Protein AF-A0A383BHY3-F1 (afdb_monomer_lite)

Radius of gyration: 18.63 Å; chains: 1; bounding box: 54×30×51 Å

Sequence (246 aa):
MSIESIRKNLIDSQVYLERKGSVICAASGIEMACWDIMGKVLSVPVYQLLGGLYRDRLETYVSDVYWEKDPRAMAKNLERILKKGFKTIKAHLGCESPEADEKRIDALRCTAGNETNLMIDLNGGYTPQEAMVASRLWDKFNLFWLEEPLNPNQVDALADFRSRSKLTIAAGENEFRLHGFKQLFDHRAIDVAMPDIGRVGGIQEARNICALAESYGIPVSPHNFSSGILLAATIHLMAATPNTWL

Foldseek 3Di:
DDLVVLCCVQAVPDPDDDNFPDSLLVLLVVSLVVLVVVCVVVVHASLVVLPHFPDPDAQDEAEFQEDDQDLQVSLVSLLVVVVVVGQEYEHEDLQDALVSVLSNLVSNLVSNDPRGQYEYENVQNDDLVRLLVNLVSCVVSPHNAYENPHDLVPLLSLLVSVVPGPGAYEYACRAAFLVRLVSNLVSVSGQEYAHQSSTHRHLVRVLVNQVVCVVSVRAYEHDDDDDVSSVSSSCSSQRNHPRYHD

Organism: NCBI:txid408172

Secondary structure (DSSP, 8-state):
--HHHHHHHHTS-SSS--SSSHHHHHHHHHHHHHHHHHHHHHTS-HHHHTTS-S-S-----EEEE---SSHHHHHHHHHHHHTTT--EEEEE--SS-HHHHHHHHHHHHHHH-SSSEEEEE-TT-B-HHHHHHHHHHHGGG--S-EE--B-TT-HHHHHHHHHH--S-EEE-TT--HHHHHHHHHHTT--SEE---HHHHTHHHHHHHHHHHHHHTT--B-----S-HHHHHHHHHHHHH-TTB--

InterPro domains:
  IPR013341 Mandelate racemase, N-terminal domain [PF02746] (19-51)
  IPR013342 Mandelate racemase, C-terminal domain [PF13378] (74-244)
  IPR013342 Mandelate racemase, C-terminal domain [SM00922] (71-168)
  IPR029017 Enolase-like, N-terminal [G3DSA:3.30.390.10] (1-48)
  IPR029017 Enolase-like, N-terminal [SSF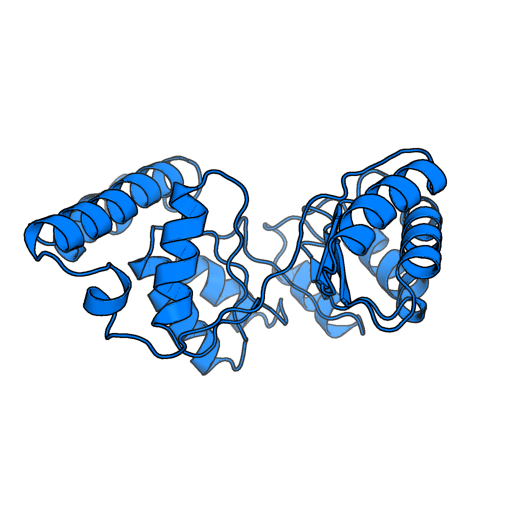54826] (2-56)
  IPR036849 Enolase-like, C-terminal domain superfamily [G3DSA:3.20.20.120] (49-246)
  IPR036849 Enolase-like, C-terminal domain superfamily [SSF51604] (39-245)
  IPR046945 L-rhamnonate dehydratase-l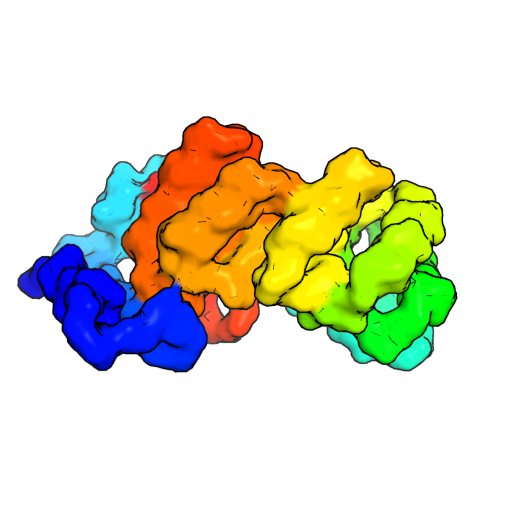ike [PTHR13794] (8-243)

Structure (mmCIF, N/CA/C/O backbone):
data_AF-A0A383BHY3-F1
#
_entry.id   AF-A0A383BHY3-F1
#
loop_
_atom_site.group_PDB
_atom_site.id
_atom_site.type_symbol
_atom_site.label_atom_id
_atom_site.label_alt_id
_atom_site.label_comp_id
_atom_site.label_asym_id
_atom_site.label_entity_id
_atom_site.label_seq_id
_atom_site.pdbx_PDB_ins_code
_atom_site.Cartn_x
_atom_site.Cartn_y
_atom_site.Cartn_z
_atom_site.occupancy
_atom_site.B_iso_or_equiv
_atom_site.auth_seq_id
_atom_site.auth_comp_id
_atom_site.auth_asym_id
_atom_site.auth_atom_id
_atom_site.pdbx_PDB_model_num
ATOM 1 N N . MET A 1 1 ? -21.036 7.785 22.447 1.00 69.25 1 MET A N 1
ATOM 2 C CA . MET A 1 1 ? -20.899 7.852 20.973 1.00 69.25 1 MET A CA 1
ATOM 3 C C . MET A 1 1 ? -20.521 6.458 20.482 1.00 69.25 1 MET A C 1
ATOM 5 O O . MET A 1 1 ? -19.639 5.872 21.088 1.00 69.25 1 MET A O 1
ATOM 9 N N . SER A 1 2 ? -21.201 5.890 19.481 1.00 89.75 2 SER A N 1
ATOM 10 C CA . SER A 1 2 ? -20.885 4.553 18.941 1.00 89.75 2 SER A CA 1
ATOM 11 C C . SER A 1 2 ? -20.241 4.703 17.563 1.00 89.75 2 SER A C 1
ATOM 13 O O . SER A 1 2 ? -20.891 5.212 16.651 1.00 89.75 2 SER A O 1
ATOM 15 N N . ILE A 1 3 ? -18.982 4.274 17.423 1.00 91.94 3 ILE A N 1
ATOM 16 C CA . ILE A 1 3 ? -18.235 4.347 16.155 1.00 91.94 3 ILE A CA 1
ATOM 17 C C . ILE A 1 3 ? -18.930 3.499 15.085 1.00 91.94 3 ILE A C 1
ATOM 19 O O . ILE A 1 3 ? -19.180 3.992 13.991 1.00 91.94 3 ILE A O 1
ATOM 23 N N . GLU A 1 4 ? -19.370 2.286 15.428 1.00 91.12 4 GLU A N 1
ATOM 24 C CA . GLU A 1 4 ? -20.137 1.422 14.517 1.00 91.12 4 GLU A CA 1
ATOM 25 C C . GLU A 1 4 ? -21.444 2.059 14.038 1.00 91.12 4 GLU A C 1
ATOM 27 O O . GLU A 1 4 ? -21.807 1.939 12.872 1.00 91.12 4 GLU A O 1
ATOM 32 N N . SER A 1 5 ? -22.145 2.800 14.901 1.00 91.19 5 SER A N 1
ATOM 33 C CA . SER A 1 5 ? -23.365 3.504 14.479 1.00 91.19 5 SER A CA 1
ATOM 34 C C . SER A 1 5 ? -23.063 4.631 13.487 1.00 91.19 5 SER A C 1
ATOM 36 O O . SER A 1 5 ? -23.822 4.844 12.543 1.00 91.19 5 SER A O 1
ATOM 38 N N . ILE A 1 6 ? -21.947 5.344 13.673 1.00 90.00 6 ILE A N 1
ATOM 39 C CA . ILE A 1 6 ? -21.492 6.391 12.747 1.00 90.00 6 ILE A CA 1
ATOM 40 C C . ILE A 1 6 ? -21.077 5.767 11.412 1.00 90.00 6 ILE A C 1
ATOM 42 O O . ILE A 1 6 ? -21.538 6.221 10.365 1.00 90.00 6 ILE A O 1
ATOM 46 N N . ARG A 1 7 ? -20.284 4.689 11.446 1.00 91.44 7 ARG A N 1
ATOM 47 C CA . ARG A 1 7 ? -19.890 3.913 10.261 1.00 91.44 7 ARG A CA 1
ATOM 48 C C . ARG A 1 7 ? -21.114 3.423 9.492 1.00 91.44 7 ARG A C 1
ATOM 50 O O . ARG A 1 7 ? -21.223 3.678 8.296 1.00 91.44 7 ARG A O 1
ATOM 57 N N . LYS A 1 8 ? -22.103 2.854 10.185 1.00 89.31 8 LYS A N 1
ATOM 58 C CA . LYS A 1 8 ? -23.360 2.420 9.567 1.00 89.31 8 LYS A CA 1
ATOM 59 C C . LYS A 1 8 ? -24.061 3.543 8.799 1.00 89.31 8 LYS A C 1
ATOM 61 O O . LYS A 1 8 ? -24.579 3.304 7.715 1.00 89.31 8 LYS A O 1
ATOM 66 N N . ASN A 1 9 ? -24.077 4.758 9.340 1.00 88.69 9 ASN A N 1
ATOM 67 C CA . ASN A 1 9 ? -24.772 5.883 8.714 1.00 88.69 9 ASN A CA 1
ATOM 68 C C . ASN A 1 9 ? -23.978 6.514 7.563 1.00 88.69 9 ASN A C 1
ATOM 70 O O . ASN A 1 9 ? -24.572 6.876 6.551 1.00 88.69 9 ASN A O 1
ATOM 74 N N . LEU A 1 10 ? -22.658 6.651 7.715 1.00 87.50 10 LEU A N 1
ATOM 75 C CA . LEU A 1 10 ? -21.805 7.351 6.748 1.00 87.50 10 LEU A CA 1
ATOM 76 C C . LEU A 1 10 ? -21.289 6.450 5.626 1.00 87.50 10 LEU A C 1
ATOM 78 O O . LEU A 1 10 ? -21.005 6.935 4.536 1.00 87.50 10 LEU A O 1
ATOM 82 N N . ILE A 1 11 ? -21.130 5.159 5.906 1.00 87.12 11 ILE A N 1
ATOM 83 C CA . ILE A 1 11 ? -20.364 4.242 5.066 1.00 87.12 11 ILE A CA 1
ATOM 84 C C . ILE A 1 11 ? -21.221 3.056 4.612 1.00 87.12 11 ILE A C 1
ATOM 86 O O . ILE A 1 11 ? -21.224 2.727 3.424 1.00 87.12 11 ILE A O 1
ATOM 90 N N . ASP A 1 12 ? -21.968 2.426 5.526 1.00 84.69 12 ASP A N 1
ATOM 91 C CA . ASP A 1 12 ? -22.669 1.160 5.240 1.00 84.69 12 ASP A CA 1
ATOM 92 C C . ASP A 1 12 ? -24.169 1.320 4.948 1.00 84.69 12 ASP A C 1
ATOM 94 O O . ASP A 1 12 ? -24.858 0.337 4.669 1.00 84.69 12 ASP A O 1
ATOM 98 N N . SER A 1 13 ? -24.696 2.547 4.951 1.00 82.81 13 SER A N 1
ATOM 99 C CA . SER A 1 13 ? -26.100 2.788 4.608 1.00 82.81 13 SER A CA 1
ATOM 100 C C . SER A 1 13 ? -26.372 2.332 3.172 1.00 82.81 13 SER A C 1
ATOM 102 O O . SER A 1 13 ? -25.547 2.511 2.277 1.00 82.81 13 SER A O 1
ATOM 104 N N . GLN A 1 14 ? -27.499 1.652 2.955 1.00 75.38 14 GLN A N 1
ATOM 105 C CA . GLN A 1 14 ? -27.775 0.920 1.712 1.00 75.38 14 GLN A CA 1
ATOM 106 C C . GLN A 1 14 ? -28.317 1.794 0.575 1.00 75.38 14 GLN A C 1
ATOM 108 O O . GLN A 1 14 ? -28.279 1.377 -0.579 1.00 75.38 14 GLN A O 1
ATOM 113 N N . VAL A 1 15 ? -28.801 2.996 0.883 1.00 75.88 15 VAL A N 1
ATOM 114 C CA . VAL A 1 15 ? -29.599 3.813 -0.037 1.00 75.88 15 VAL A CA 1
ATOM 115 C C . VAL A 1 15 ? -28.859 5.118 -0.363 1.00 75.88 15 VAL A C 1
ATOM 117 O O . VAL A 1 15 ? -28.481 5.848 0.547 1.00 75.88 15 VAL A O 1
ATOM 120 N N . TYR A 1 16 ? -28.673 5.399 -1.660 1.00 66.44 16 TYR A N 1
ATOM 121 C CA . TYR A 1 16 ? -28.101 6.643 -2.218 1.00 66.44 16 TYR A CA 1
ATOM 122 C C . TYR A 1 16 ? -26.699 7.056 -1.713 1.00 66.44 16 TYR A C 1
ATOM 124 O O . TYR A 1 16 ? -26.446 8.244 -1.527 1.00 66.44 16 TYR A O 1
ATOM 132 N N . LEU A 1 17 ? -25.767 6.112 -1.520 1.00 76.44 17 LEU A N 1
ATOM 133 C CA . LEU A 1 17 ? -24.383 6.425 -1.121 1.00 76.44 17 LEU A CA 1
ATOM 134 C C . LEU A 1 17 ? -23.330 5.865 -2.078 1.00 76.44 17 LEU A C 1
ATOM 136 O O . LEU A 1 17 ? -23.425 4.730 -2.550 1.00 76.44 17 LEU A O 1
ATOM 140 N N . GLU A 1 18 ? -22.293 6.669 -2.307 1.00 83.62 18 GLU A N 1
ATOM 141 C CA . GLU A 1 18 ? -21.090 6.289 -3.045 1.00 83.62 18 GLU A CA 1
ATOM 142 C C . GLU A 1 18 ? -20.259 5.278 -2.241 1.00 83.62 18 GLU A C 1
ATOM 144 O O . GLU A 1 18 ? -20.071 5.425 -1.035 1.00 83.62 18 GLU A O 1
ATOM 149 N N . ARG A 1 19 ? -19.760 4.229 -2.907 1.00 86.88 19 ARG A N 1
ATOM 150 C CA . ARG A 1 19 ? -19.032 3.110 -2.268 1.00 86.88 19 ARG A CA 1
ATOM 151 C C . ARG A 1 19 ? -17.517 3.163 -2.429 1.00 86.88 19 ARG A C 1
ATOM 153 O O . ARG A 1 19 ? -16.821 2.346 -1.833 1.00 86.88 19 ARG A O 1
ATOM 160 N N . LYS A 1 20 ? -17.025 4.092 -3.242 1.00 92.12 20 LYS A N 1
ATOM 161 C CA . LYS A 1 20 ? -15.609 4.329 -3.533 1.00 92.12 20 LYS A CA 1
ATOM 162 C C . LYS A 1 20 ? -15.389 5.837 -3.687 1.00 92.12 20 LYS A C 1
ATOM 164 O O . LYS A 1 20 ? -16.354 6.593 -3.768 1.00 92.12 20 LYS A O 1
ATOM 169 N N . GLY A 1 21 ? -14.135 6.264 -3.770 1.00 93.19 21 GLY A N 1
ATOM 170 C CA . GLY A 1 21 ? -13.790 7.648 -4.089 1.00 93.19 21 GLY A CA 1
ATOM 171 C C . GLY A 1 21 ? -13.977 8.624 -2.927 1.00 93.19 21 GLY A C 1
ATOM 172 O O . GLY A 1 21 ? -13.938 8.249 -1.753 1.00 93.19 21 GLY A O 1
ATOM 173 N N . SER A 1 22 ? -14.145 9.901 -3.268 1.00 94.44 22 SER A N 1
ATOM 174 C CA . SER A 1 22 ? -14.017 11.033 -2.342 1.00 94.44 22 SER A CA 1
ATOM 175 C C . SER A 1 22 ? -14.955 10.974 -1.135 1.00 94.44 22 SER A C 1
ATOM 177 O O . SER A 1 22 ? -14.554 11.377 -0.044 1.00 94.44 22 SER A O 1
ATOM 179 N N . VAL A 1 23 ? -16.174 10.446 -1.292 1.00 93.19 23 VAL A N 1
ATOM 180 C CA . VAL A 1 23 ? -17.123 10.294 -0.175 1.00 93.19 23 VAL A CA 1
ATOM 181 C C . VAL A 1 23 ? -16.594 9.321 0.878 1.00 93.19 23 VAL A C 1
ATOM 183 O O . VAL A 1 23 ? -16.663 9.618 2.071 1.00 93.19 23 VAL A O 1
ATOM 186 N N . ILE A 1 24 ? -15.995 8.198 0.466 1.00 95.06 24 ILE A N 1
ATOM 187 C CA . ILE A 1 24 ? -15.398 7.250 1.416 1.00 95.06 24 ILE A CA 1
ATOM 188 C C . ILE A 1 24 ? -14.128 7.834 2.042 1.00 95.06 24 ILE A C 1
ATOM 190 O O . ILE A 1 24 ? -13.912 7.642 3.239 1.00 95.06 24 ILE A O 1
ATOM 194 N N . CYS A 1 25 ? -13.333 8.615 1.304 1.00 95.62 25 CYS A N 1
ATOM 195 C CA . CYS A 1 25 ? -12.200 9.337 1.894 1.00 95.62 25 CYS A CA 1
ATOM 196 C C . CYS A 1 25 ? -12.662 10.314 2.992 1.00 95.62 25 CYS A C 1
ATOM 198 O O . CYS A 1 25 ? -12.110 10.337 4.093 1.00 95.62 25 CYS A O 1
ATOM 200 N N . ALA A 1 26 ? -13.731 11.078 2.740 1.00 95.06 26 ALA A N 1
ATOM 201 C CA . ALA A 1 26 ? -14.304 11.985 3.735 1.00 95.06 26 ALA A CA 1
ATOM 202 C C . ALA A 1 26 ? -14.827 11.224 4.967 1.00 95.06 26 ALA A C 1
ATOM 204 O O . ALA A 1 26 ? -14.535 11.600 6.105 1.00 95.06 26 ALA A O 1
ATOM 205 N N . ALA A 1 27 ? -15.541 10.115 4.751 1.00 94.94 27 ALA A N 1
ATOM 206 C CA . ALA A 1 27 ? -16.026 9.267 5.836 1.00 94.94 27 ALA A CA 1
ATOM 207 C C . ALA A 1 27 ? -14.879 8.633 6.645 1.00 94.94 27 ALA A C 1
ATOM 209 O O . ALA A 1 27 ? -14.982 8.532 7.867 1.00 94.94 27 ALA A O 1
ATOM 210 N N . SER A 1 28 ? -13.770 8.275 5.990 1.00 95.88 28 SER A N 1
ATOM 211 C CA . SER A 1 28 ? -12.557 7.763 6.641 1.00 95.88 28 SER A CA 1
ATOM 212 C C . SER A 1 28 ? -11.961 8.784 7.606 1.00 95.88 28 SER A C 1
ATOM 214 O O . SER A 1 28 ? -11.636 8.444 8.741 1.00 95.88 28 SER A O 1
ATOM 216 N N . GLY A 1 29 ? -11.878 10.052 7.190 1.00 96.31 29 GLY A N 1
ATOM 217 C CA . GLY A 1 29 ? -11.424 11.145 8.052 1.00 96.31 29 GLY A CA 1
ATOM 218 C C . GLY A 1 29 ? -12.299 11.328 9.294 1.00 96.31 29 GLY A C 1
ATOM 219 O O . GLY A 1 29 ? -11.781 11.476 10.401 1.00 96.31 29 GLY A O 1
ATOM 220 N N . ILE A 1 30 ? -13.625 11.264 9.127 1.00 96.62 30 ILE A N 1
ATOM 221 C CA . ILE A 1 30 ? -14.575 11.364 10.245 1.00 96.62 30 ILE A CA 1
ATOM 222 C C . ILE A 1 30 ? -14.415 10.176 11.200 1.00 96.62 30 ILE A C 1
ATOM 224 O O . ILE A 1 30 ? -14.376 10.363 12.414 1.00 96.62 30 ILE A O 1
ATOM 228 N N . GLU A 1 31 ? -14.292 8.961 10.668 1.00 96.62 31 GLU A N 1
ATOM 229 C CA . GLU A 1 31 ? -14.147 7.750 11.473 1.00 96.62 31 GLU A CA 1
ATOM 230 C C . GLU A 1 31 ? -12.851 7.761 12.295 1.00 96.62 31 GLU A C 1
ATOM 232 O O . GLU A 1 31 ? -12.903 7.520 13.505 1.00 96.62 31 GLU A O 1
ATOM 237 N N . MET A 1 32 ? -11.726 8.167 11.692 1.00 97.31 32 MET A N 1
ATOM 238 C CA . MET A 1 32 ? -10.457 8.365 12.403 1.00 97.31 32 MET A CA 1
ATOM 239 C C . MET A 1 32 ? -10.603 9.374 13.550 1.00 97.31 32 MET A C 1
ATOM 241 O O . MET A 1 32 ? -10.131 9.127 14.662 1.00 97.31 32 MET A O 1
ATOM 245 N N . ALA A 1 33 ? -11.300 10.490 13.313 1.00 97.56 33 ALA A N 1
ATOM 246 C CA . ALA A 1 33 ? -11.554 11.487 14.350 1.00 97.56 33 ALA A CA 1
ATOM 247 C C . ALA A 1 33 ? -12.432 10.932 15.486 1.00 97.56 33 ALA A C 1
ATOM 249 O O . ALA A 1 33 ? -12.206 11.255 16.652 1.00 97.56 33 ALA A O 1
ATOM 250 N N . CYS A 1 34 ? -13.404 10.064 15.186 1.00 97.62 34 CYS A N 1
ATOM 251 C CA . CYS A 1 34 ? -14.204 9.398 16.214 1.00 97.62 34 CYS A CA 1
ATOM 252 C C . CYS A 1 34 ? -13.356 8.483 17.110 1.00 97.62 34 CYS A C 1
ATOM 254 O O . CYS A 1 34 ? -13.576 8.470 18.324 1.00 97.62 34 CYS A O 1
ATOM 256 N N . TRP A 1 35 ? -12.382 7.757 16.548 1.00 97.94 35 TRP A N 1
ATOM 257 C CA . TRP A 1 35 ? -11.432 6.963 17.335 1.00 97.94 35 TRP A CA 1
ATOM 258 C C . TRP A 1 35 ? -10.563 7.832 18.245 1.00 97.94 35 TRP A C 1
ATOM 260 O O . TRP A 1 35 ? -10.430 7.523 19.430 1.00 97.94 35 TRP A O 1
ATOM 270 N N . ASP A 1 36 ? -10.023 8.936 17.726 1.00 98.38 36 ASP A N 1
ATOM 271 C CA . ASP A 1 36 ? -9.226 9.887 18.512 1.00 98.38 36 ASP A CA 1
ATOM 272 C C . ASP A 1 36 ? -10.044 10.510 19.661 1.00 98.38 36 ASP A C 1
ATOM 274 O O . ASP A 1 36 ? -9.609 10.507 20.814 1.00 98.38 36 ASP A O 1
ATOM 278 N N . ILE A 1 37 ? -11.275 10.961 19.387 1.00 98.12 37 ILE A N 1
ATOM 279 C CA . ILE A 1 37 ? -12.193 11.482 20.414 1.00 98.12 37 ILE A CA 1
ATOM 280 C C . ILE A 1 37 ? -12.475 10.417 21.478 1.00 98.12 37 ILE A C 1
ATOM 282 O O . ILE A 1 37 ? -12.432 10.724 22.670 1.00 98.12 37 ILE A O 1
ATOM 286 N N . MET A 1 38 ? -12.744 9.172 21.073 1.00 97.81 38 MET A N 1
ATOM 287 C CA . MET A 1 38 ? -13.002 8.080 22.013 1.00 97.81 38 MET A CA 1
ATOM 288 C C . MET A 1 38 ? -11.790 7.815 22.913 1.00 97.81 38 MET A C 1
ATOM 290 O O . MET A 1 38 ? -11.948 7.701 24.129 1.00 97.81 38 MET A O 1
ATOM 294 N N . GLY A 1 39 ? -10.584 7.779 22.337 1.00 98.12 39 GLY A N 1
ATOM 295 C CA . GLY A 1 39 ? -9.338 7.618 23.089 1.00 98.12 39 GLY A CA 1
ATOM 296 C C . GLY A 1 39 ? -9.128 8.741 24.101 1.00 98.12 39 GLY A C 1
ATOM 297 O O . GLY A 1 39 ? -8.868 8.479 25.274 1.00 98.12 39 GLY A O 1
ATOM 298 N N . LYS A 1 40 ? -9.350 9.993 23.688 1.00 98.56 40 LYS A N 1
ATOM 299 C CA . LYS A 1 40 ? -9.254 11.172 24.564 1.00 98.56 40 LYS A CA 1
ATOM 300 C C . LYS A 1 40 ? -10.265 11.144 25.708 1.00 98.56 40 LYS A C 1
ATOM 302 O O . LYS A 1 40 ? -9.886 11.390 26.848 1.00 98.56 40 LYS A O 1
ATOM 307 N N . VAL A 1 41 ? -11.529 10.818 25.431 1.00 98.31 41 VAL A N 1
ATOM 308 C CA . VAL A 1 41 ? -12.586 10.732 26.458 1.00 98.31 41 VAL A CA 1
ATOM 309 C C . VAL A 1 41 ? -12.271 9.649 27.489 1.00 98.31 41 VAL A C 1
ATOM 311 O O . VAL A 1 41 ? -12.480 9.856 28.681 1.00 98.31 41 VAL A O 1
ATOM 314 N N . LEU A 1 42 ? -11.744 8.510 27.041 1.00 97.94 42 LEU A N 1
ATOM 315 C CA . LEU A 1 42 ? -11.398 7.383 27.908 1.00 97.94 42 LEU A CA 1
ATOM 316 C C . LEU A 1 42 ? -9.976 7.469 28.484 1.00 97.94 42 LEU A C 1
ATOM 318 O O . LEU A 1 42 ? -9.587 6.599 29.256 1.00 97.94 42 LEU A O 1
ATOM 322 N N . SER A 1 43 ? -9.211 8.510 28.140 1.00 98.31 43 SER A N 1
ATOM 323 C CA . SER A 1 43 ? -7.800 8.683 28.519 1.00 98.31 43 SER A CA 1
ATOM 324 C C . SER A 1 43 ? -6.910 7.479 28.173 1.00 98.31 43 SER A C 1
ATOM 326 O O . SER A 1 43 ? -6.014 7.119 28.935 1.00 98.31 43 SER A O 1
ATOM 328 N N . VAL A 1 44 ? -7.144 6.853 27.017 1.00 98.50 44 VAL A N 1
ATOM 329 C CA . VAL A 1 44 ? -6.339 5.732 26.506 1.00 98.50 44 VAL A CA 1
ATOM 330 C C . VAL A 1 44 ? -5.946 5.959 25.043 1.00 98.50 44 VAL A C 1
ATOM 332 O O . VAL A 1 44 ? -6.702 6.570 24.287 1.00 98.50 44 VAL A O 1
ATOM 335 N N . PRO A 1 45 ? -4.775 5.473 24.600 1.00 98.31 45 PRO A N 1
ATOM 336 C CA . PRO A 1 45 ? -4.387 5.559 23.194 1.00 98.31 45 PRO A CA 1
ATOM 337 C C . PRO A 1 45 ? -5.294 4.694 22.308 1.00 98.31 45 PRO A C 1
ATOM 339 O O . PRO A 1 45 ? -5.804 3.663 22.749 1.00 98.31 45 PRO A O 1
ATOM 342 N N . VAL A 1 46 ? -5.445 5.061 21.029 1.00 98.44 46 VAL A N 1
ATOM 343 C CA . VAL A 1 46 ? -6.348 4.359 20.093 1.00 98.44 46 VAL A CA 1
ATOM 344 C C . VAL A 1 46 ? -6.013 2.869 19.972 1.00 98.44 46 VAL A C 1
ATOM 346 O O . VAL A 1 46 ? -6.924 2.049 19.994 1.00 98.44 46 VAL A O 1
ATOM 349 N N . TYR A 1 47 ? -4.729 2.489 19.952 1.00 98.19 47 TYR A N 1
ATOM 350 C CA . TYR A 1 47 ? -4.326 1.071 19.898 1.00 98.19 47 TYR A CA 1
ATOM 351 C C . TYR A 1 47 ? -4.918 0.249 21.061 1.00 98.19 47 TYR A C 1
ATOM 353 O O . TYR A 1 47 ? -5.212 -0.932 20.896 1.00 98.19 47 TYR A O 1
ATOM 361 N N . GLN A 1 48 ? -5.128 0.860 22.236 1.00 98.19 48 GLN A N 1
ATOM 362 C CA . GLN A 1 48 ? -5.689 0.178 23.403 1.00 98.19 48 GLN A CA 1
ATOM 363 C C . GLN A 1 48 ? -7.163 -0.152 23.169 1.00 98.19 48 GLN A C 1
ATOM 365 O O . GLN A 1 48 ? -7.619 -1.236 23.525 1.00 98.19 48 GLN A O 1
ATOM 370 N N . LEU A 1 49 ? -7.889 0.752 22.505 1.00 97.31 49 LEU A N 1
ATOM 371 C CA . LEU A 1 49 ? -9.270 0.526 22.080 1.00 97.31 49 LEU A CA 1
ATOM 372 C C . LEU A 1 49 ? -9.369 -0.545 20.984 1.00 97.31 49 LEU A C 1
ATOM 374 O O . LEU A 1 49 ? -10.389 -1.218 20.871 1.00 97.31 49 LEU A O 1
ATOM 378 N N . LEU A 1 50 ? -8.304 -0.726 20.199 1.00 97.12 50 LEU A N 1
ATOM 379 C CA . LEU A 1 50 ? -8.210 -1.767 19.176 1.00 97.12 50 LEU A CA 1
ATOM 380 C C . LEU A 1 50 ? -7.813 -3.142 19.743 1.00 97.12 50 LEU A C 1
ATOM 382 O O . LEU A 1 50 ? -7.801 -4.114 18.994 1.00 97.12 50 LEU A O 1
ATOM 386 N N . GLY A 1 51 ? -7.558 -3.272 21.046 1.00 96.19 51 GLY A N 1
ATOM 387 C CA . GLY A 1 51 ? -7.223 -4.553 21.682 1.00 96.19 51 GLY A CA 1
ATOM 388 C C . GLY A 1 51 ? -5.857 -4.597 22.366 1.00 96.19 51 GLY A C 1
ATOM 389 O O . GLY A 1 51 ? -5.502 -5.637 22.911 1.00 96.19 51 GLY A O 1
ATOM 390 N N . GLY A 1 52 ? -5.118 -3.484 22.391 1.00 97.50 52 GLY A N 1
ATOM 391 C CA . GLY A 1 52 ? -3.805 -3.392 23.034 1.00 97.50 52 GLY A CA 1
ATOM 392 C C . GLY A 1 52 ? -2.644 -3.604 22.063 1.00 97.50 52 GLY A C 1
ATOM 393 O O . GLY A 1 52 ? -2.845 -3.801 20.869 1.00 97.50 52 GLY A O 1
ATOM 394 N N . LEU A 1 53 ? -1.413 -3.516 22.573 1.00 96.88 53 LEU A N 1
ATOM 395 C CA . LEU A 1 53 ? -0.207 -3.712 21.766 1.00 96.88 53 LEU A CA 1
ATOM 396 C C . LEU A 1 53 ? -0.019 -5.193 21.421 1.00 96.88 53 LEU A C 1
ATOM 398 O O . LEU A 1 53 ? 0.195 -6.020 22.304 1.00 96.88 53 LEU A O 1
ATOM 402 N N . TYR A 1 54 ? -0.024 -5.498 20.128 1.00 96.75 54 TYR A N 1
ATOM 403 C CA . TYR A 1 54 ? 0.550 -6.725 19.583 1.00 96.75 54 TYR A CA 1
ATOM 404 C C . TYR A 1 54 ? 2.072 -6.584 19.411 1.00 96.75 54 TYR A C 1
ATOM 406 O O . TYR A 1 54 ? 2.818 -7.537 19.628 1.00 96.75 54 TYR A O 1
ATOM 414 N N . ARG A 1 55 ? 2.539 -5.383 19.039 1.00 96.56 55 ARG A N 1
ATOM 415 C CA . ARG A 1 55 ? 3.961 -5.037 18.890 1.00 96.56 55 ARG A CA 1
ATOM 416 C C . ARG A 1 55 ? 4.224 -3.604 19.354 1.00 96.56 55 ARG A C 1
ATOM 418 O O . ARG A 1 55 ? 3.390 -2.726 19.154 1.00 96.56 55 ARG A O 1
ATOM 425 N N . ASP A 1 56 ? 5.388 -3.372 19.955 1.00 95.75 56 ASP A N 1
ATOM 426 C CA . ASP A 1 56 ? 5.820 -2.070 20.487 1.00 95.75 56 ASP A CA 1
ATOM 427 C C . ASP A 1 56 ? 6.844 -1.350 19.586 1.00 95.75 56 ASP A C 1
ATOM 429 O O . ASP A 1 56 ? 7.212 -0.202 19.843 1.00 95.75 56 ASP A O 1
ATOM 433 N N . ARG A 1 57 ? 7.277 -2.007 18.503 1.00 95.31 57 ARG A N 1
ATOM 434 C CA . ARG A 1 57 ? 8.141 -1.454 17.457 1.00 95.31 57 ARG A CA 1
ATOM 435 C C . ARG A 1 57 ? 7.598 -1.805 16.079 1.00 95.31 57 ARG A C 1
ATOM 437 O O . ARG A 1 57 ? 7.157 -2.929 15.843 1.00 95.31 57 ARG A O 1
ATOM 444 N N . LEU A 1 58 ? 7.652 -0.826 15.182 1.00 94.56 58 LEU A N 1
ATOM 445 C CA . LEU A 1 58 ? 7.261 -0.954 13.783 1.00 94.56 58 LEU A CA 1
ATOM 446 C C . LEU A 1 58 ? 8.483 -0.685 12.913 1.00 94.56 58 LEU A C 1
ATOM 448 O O . LEU A 1 58 ? 9.166 0.324 13.097 1.00 94.56 58 LEU A O 1
ATOM 452 N N . GLU A 1 59 ? 8.755 -1.594 11.985 1.00 93.06 59 GLU A N 1
ATOM 453 C CA . GLU A 1 59 ? 9.636 -1.297 10.862 1.00 93.06 59 GLU A CA 1
ATOM 454 C C . GLU A 1 59 ? 8.890 -0.397 9.879 1.00 93.06 59 GLU A C 1
ATOM 456 O O . GLU A 1 59 ? 7.670 -0.494 9.765 1.00 93.06 59 GLU A O 1
ATOM 461 N N . THR A 1 60 ? 9.616 0.489 9.203 1.00 93.00 60 THR A N 1
ATOM 462 C CA . THR A 1 60 ? 9.048 1.425 8.231 1.00 93.00 60 THR A CA 1
ATOM 463 C C . THR A 1 60 ? 9.914 1.478 6.982 1.00 93.00 60 THR A C 1
ATOM 465 O O . THR A 1 60 ? 11.117 1.186 7.019 1.00 93.00 60 THR A O 1
ATOM 468 N N . TYR A 1 61 ? 9.312 1.899 5.876 1.00 95.44 61 TYR A N 1
ATOM 469 C CA . TYR A 1 61 ? 10.027 2.270 4.662 1.00 95.44 61 TYR A CA 1
ATOM 470 C C . TYR A 1 61 ? 9.868 3.761 4.353 1.00 95.44 61 TYR A C 1
ATOM 472 O O . TYR A 1 61 ? 8.950 4.428 4.830 1.00 95.44 61 TYR A O 1
ATOM 480 N N . VAL A 1 62 ? 10.794 4.304 3.561 1.00 95.69 62 VAL A N 1
ATOM 481 C CA . VAL A 1 62 ? 10.755 5.709 3.135 1.00 95.69 62 VAL A CA 1
ATOM 482 C C . VAL A 1 62 ? 10.325 5.804 1.682 1.00 95.69 62 VAL A C 1
ATOM 484 O O . VAL A 1 62 ? 11.023 5.309 0.802 1.00 95.69 62 VAL A O 1
ATOM 487 N N . SER A 1 63 ? 9.220 6.502 1.437 1.00 95.25 63 SER A N 1
ATOM 488 C CA . SER A 1 63 ? 8.702 6.806 0.100 1.00 95.25 63 SER A CA 1
ATOM 489 C C . SER A 1 63 ? 8.970 8.271 -0.268 1.00 95.25 63 SER A C 1
ATOM 491 O O . SER A 1 63 ? 8.070 9.103 -0.262 1.00 95.25 63 SER A O 1
ATOM 493 N N . ASP A 1 64 ? 10.240 8.623 -0.494 1.00 93.56 64 ASP A N 1
ATOM 494 C CA . ASP A 1 64 ? 10.678 10.019 -0.735 1.00 93.56 64 ASP A CA 1
ATOM 495 C C . ASP A 1 64 ? 11.676 10.129 -1.907 1.00 93.56 64 ASP A C 1
ATOM 497 O O . ASP A 1 64 ? 12.529 11.020 -1.956 1.00 93.56 64 ASP A O 1
ATOM 501 N N . VAL A 1 65 ? 11.602 9.183 -2.849 1.00 96.06 65 VAL A N 1
ATOM 502 C CA . VAL A 1 65 ? 12.311 9.248 -4.131 1.00 96.06 65 VAL A CA 1
ATOM 503 C C . VAL A 1 65 ? 11.269 9.374 -5.234 1.00 96.06 65 VAL A C 1
ATOM 505 O O . VAL A 1 65 ? 10.559 8.420 -5.545 1.00 96.06 65 VAL A O 1
ATOM 508 N N . TYR A 1 66 ? 11.153 10.568 -5.802 1.00 94.25 66 TYR A N 1
ATOM 509 C CA . TYR A 1 66 ? 10.220 10.851 -6.890 1.00 94.25 66 TYR A CA 1
ATOM 510 C C . TYR A 1 66 ? 10.897 10.720 -8.246 1.00 94.25 66 TYR A C 1
ATOM 512 O O . TYR A 1 66 ? 12.129 10.695 -8.345 1.00 94.25 66 TYR A O 1
ATOM 520 N N . TRP A 1 67 ? 10.066 10.639 -9.281 1.00 94.12 67 TRP A N 1
ATOM 521 C CA . TRP A 1 67 ? 10.519 10.543 -10.655 1.00 94.12 67 TRP A CA 1
ATOM 522 C C . TRP A 1 67 ? 11.424 11.723 -11.023 1.00 94.12 67 TRP A C 1
ATOM 524 O O . TRP A 1 67 ? 11.099 12.886 -10.783 1.00 94.12 67 TRP A O 1
ATOM 534 N N . GLU A 1 68 ? 12.550 11.403 -11.650 1.00 94.62 68 GLU A N 1
ATOM 535 C CA . GLU A 1 68 ? 13.506 12.359 -12.196 1.00 94.62 68 GLU A CA 1
ATOM 536 C C . GLU A 1 68 ? 13.891 11.914 -13.600 1.00 94.62 68 GLU A C 1
ATOM 538 O O . GLU A 1 68 ? 14.169 10.734 -13.835 1.00 94.62 68 GLU A O 1
ATOM 543 N N . LYS A 1 69 ? 13.981 12.854 -14.545 1.00 93.19 69 LYS A N 1
ATOM 544 C CA . LYS A 1 69 ? 14.337 12.495 -15.923 1.00 93.19 69 LYS A CA 1
ATOM 545 C C . LYS A 1 69 ? 15.749 11.908 -16.015 1.00 93.19 69 LYS A C 1
ATOM 547 O O . LYS A 1 69 ? 15.954 10.960 -16.769 1.00 93.19 69 LYS A O 1
ATOM 552 N N . ASP A 1 70 ? 16.701 12.466 -15.268 1.00 96.06 70 ASP A N 1
ATOM 553 C CA . ASP A 1 70 ? 18.087 11.994 -15.208 1.00 96.06 70 ASP A CA 1
ATOM 554 C C . ASP A 1 70 ? 18.253 10.908 -14.123 1.00 96.06 70 ASP A C 1
ATOM 556 O O . ASP A 1 70 ? 18.083 11.211 -12.936 1.00 96.06 70 ASP A O 1
ATOM 560 N N . PRO A 1 71 ? 18.662 9.672 -14.478 1.00 97.00 71 PRO A N 1
ATOM 561 C CA . PRO A 1 71 ? 18.955 8.616 -13.507 1.00 97.00 71 PRO A CA 1
ATOM 562 C C . PRO A 1 71 ? 19.928 9.031 -12.395 1.00 97.00 71 PRO A C 1
ATOM 564 O O . PRO A 1 71 ? 19.795 8.583 -11.255 1.00 97.00 71 PRO A O 1
ATOM 567 N N . ARG A 1 72 ? 20.897 9.913 -12.687 1.00 96.62 72 ARG A N 1
ATOM 568 C CA . ARG A 1 72 ? 21.875 10.369 -11.683 1.00 96.62 72 ARG A CA 1
ATOM 569 C C . ARG A 1 72 ? 21.243 11.289 -10.646 1.00 96.62 72 ARG A C 1
ATOM 571 O O . ARG A 1 72 ? 21.602 11.217 -9.472 1.00 96.62 72 ARG A O 1
ATOM 578 N N . ALA A 1 73 ? 20.304 12.138 -11.062 1.00 96.69 73 ALA A N 1
ATOM 579 C CA . ALA A 1 73 ? 19.541 12.976 -10.143 1.00 96.69 73 ALA A CA 1
ATOM 580 C C . ALA A 1 73 ? 18.694 12.108 -9.199 1.00 96.69 73 ALA A C 1
ATOM 582 O O . ALA A 1 73 ? 18.722 12.313 -7.984 1.00 96.69 73 ALA A O 1
ATOM 583 N N . MET A 1 74 ? 18.049 11.067 -9.736 1.00 96.69 74 MET A N 1
ATOM 584 C CA . MET A 1 74 ? 17.264 10.120 -8.940 1.00 96.69 74 MET A CA 1
ATOM 585 C C . MET A 1 74 ? 18.127 9.364 -7.914 1.00 96.69 74 MET A C 1
ATOM 587 O O . MET A 1 74 ? 17.780 9.288 -6.734 1.00 96.69 74 MET A O 1
ATOM 591 N N . ALA A 1 75 ? 19.302 8.884 -8.332 1.00 96.88 75 ALA A N 1
ATOM 592 C CA . ALA A 1 75 ? 20.278 8.244 -7.450 1.00 96.88 75 ALA A CA 1
ATOM 593 C C . ALA A 1 75 ? 20.775 9.178 -6.330 1.00 96.88 75 ALA A C 1
ATOM 595 O O . ALA A 1 75 ? 20.896 8.769 -5.174 1.00 96.88 75 ALA A O 1
ATOM 596 N N . LYS A 1 76 ? 21.000 10.462 -6.632 1.00 96.75 76 LYS A N 1
ATOM 597 C CA . LYS A 1 76 ? 21.384 11.463 -5.625 1.00 96.75 76 LYS A CA 1
ATOM 598 C C . LYS A 1 76 ? 20.278 11.696 -4.588 1.00 96.75 76 LYS A C 1
ATOM 600 O O . LYS A 1 76 ? 20.576 11.853 -3.401 1.00 96.75 76 LYS A O 1
ATOM 605 N N . ASN A 1 77 ? 19.011 11.692 -5.011 1.00 95.81 77 ASN A N 1
ATOM 606 C CA . ASN A 1 77 ? 17.866 11.787 -4.100 1.00 95.81 77 ASN A CA 1
ATOM 607 C C . ASN A 1 77 ? 17.806 10.586 -3.145 1.00 95.81 77 ASN A C 1
ATOM 609 O O . ASN A 1 77 ? 17.585 10.775 -1.946 1.00 95.81 77 ASN A O 1
ATOM 613 N N . LEU A 1 78 ? 18.088 9.382 -3.649 1.00 97.31 78 LEU A N 1
ATOM 614 C CA . LEU A 1 78 ? 18.205 8.164 -2.846 1.00 97.31 78 LEU A CA 1
ATOM 615 C C . LEU A 1 78 ? 19.370 8.233 -1.838 1.00 97.31 78 LEU A C 1
ATOM 617 O O . LEU A 1 78 ? 19.190 7.899 -0.667 1.00 97.31 78 LEU A O 1
ATOM 621 N N . GLU A 1 79 ? 20.548 8.717 -2.245 1.00 96.62 79 GLU A N 1
ATOM 622 C CA . GLU A 1 79 ? 21.731 8.818 -1.371 1.00 96.62 79 GLU A CA 1
ATOM 623 C C . GLU A 1 79 ? 21.457 9.661 -0.108 1.00 96.62 79 GLU A C 1
ATOM 625 O O . GLU A 1 79 ? 21.902 9.322 0.992 1.00 96.62 79 GLU A O 1
ATOM 630 N N . ARG A 1 80 ? 20.670 10.741 -0.234 1.00 95.75 80 ARG A N 1
ATOM 631 C CA . ARG A 1 80 ? 20.227 11.568 0.907 1.00 95.75 80 ARG A CA 1
ATOM 632 C C . ARG A 1 80 ? 19.449 10.752 1.945 1.00 95.75 80 ARG A C 1
ATOM 634 O O . ARG A 1 80 ? 19.563 11.037 3.137 1.00 95.75 80 ARG A O 1
ATOM 641 N N . ILE A 1 81 ? 18.649 9.782 1.509 1.00 96.00 81 ILE A N 1
ATOM 642 C CA . ILE A 1 81 ? 17.836 8.926 2.382 1.00 96.00 81 ILE A CA 1
ATOM 643 C C . ILE A 1 81 ? 18.716 7.845 3.016 1.00 96.00 81 ILE A C 1
ATOM 645 O O . ILE A 1 81 ? 18.662 7.658 4.231 1.00 96.00 81 ILE A O 1
ATOM 649 N N . LEU A 1 82 ? 19.601 7.216 2.236 1.00 96.00 82 LEU A N 1
ATOM 650 C CA . LEU A 1 82 ? 20.553 6.214 2.735 1.00 96.00 82 LEU A CA 1
ATOM 651 C C 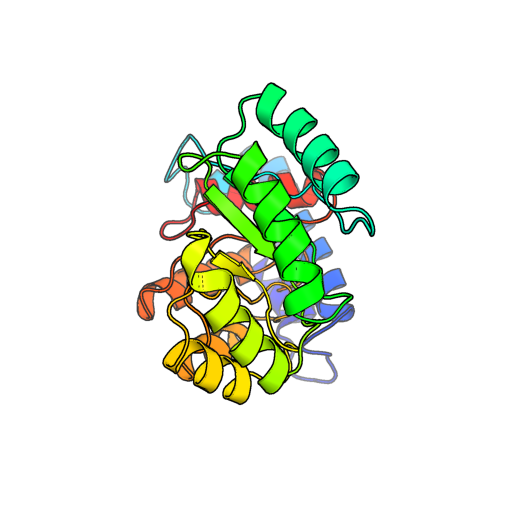. LEU A 1 82 ? 21.474 6.779 3.825 1.00 96.00 82 LEU A C 1
ATOM 653 O O . LEU A 1 82 ? 21.700 6.126 4.842 1.00 96.00 82 LEU A O 1
ATOM 657 N N . LYS A 1 83 ? 21.929 8.032 3.684 1.00 96.44 83 LYS A N 1
ATOM 658 C CA . LYS A 1 83 ? 22.732 8.735 4.707 1.00 96.44 83 LYS A CA 1
ATOM 659 C C . LYS A 1 83 ? 22.025 8.882 6.059 1.00 96.44 83 LYS A C 1
ATOM 661 O O . LYS A 1 83 ? 22.697 9.088 7.065 1.00 96.44 83 LYS A O 1
ATOM 666 N N . LYS A 1 84 ? 20.692 8.773 6.102 1.00 95.81 84 LYS A N 1
ATOM 667 C CA . LYS A 1 84 ? 19.904 8.773 7.346 1.00 95.81 84 LYS A CA 1
ATOM 668 C C . LYS A 1 84 ? 19.770 7.379 7.978 1.00 95.81 84 LYS A C 1
ATOM 670 O O . LYS A 1 84 ? 19.202 7.273 9.059 1.00 95.81 84 LYS A O 1
ATOM 675 N N . GLY A 1 85 ? 20.287 6.329 7.334 1.00 94.44 85 GLY A N 1
ATOM 676 C CA . GLY A 1 85 ? 20.315 4.959 7.856 1.00 94.44 85 GLY A CA 1
ATOM 677 C C . GLY A 1 85 ? 19.090 4.101 7.524 1.00 94.44 85 GLY A C 1
ATOM 678 O O . GLY A 1 85 ? 18.942 3.022 8.096 1.00 94.44 85 GLY A O 1
ATOM 679 N N . PHE A 1 86 ? 18.212 4.549 6.620 1.00 94.62 86 PHE A N 1
ATOM 680 C CA . PHE A 1 86 ? 17.064 3.750 6.182 1.00 94.62 86 PHE A CA 1
ATOM 681 C C . PHE A 1 86 ? 17.500 2.583 5.294 1.00 94.62 86 PHE A C 1
ATOM 683 O O . PHE A 1 86 ? 18.358 2.742 4.429 1.00 94.62 86 PHE A O 1
ATOM 690 N N . LYS A 1 87 ? 16.877 1.419 5.506 1.00 94.06 87 LYS A N 1
ATOM 691 C CA . LYS A 1 87 ? 17.190 0.160 4.803 1.00 94.06 87 LYS A CA 1
ATOM 692 C C . LYS A 1 87 ? 16.123 -0.274 3.803 1.00 94.06 87 LYS A C 1
ATOM 694 O O . LYS A 1 87 ? 16.389 -1.135 2.973 1.00 94.06 87 LY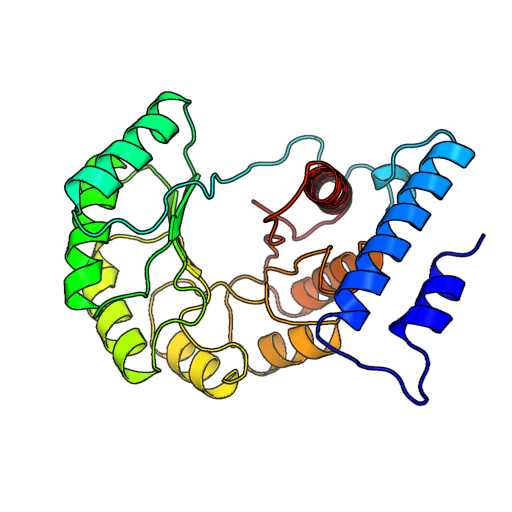S A O 1
ATOM 699 N N . THR A 1 88 ? 14.938 0.319 3.890 1.00 97.56 88 THR A N 1
ATOM 700 C CA . THR A 1 88 ? 13.799 0.010 3.033 1.00 97.56 88 THR A CA 1
ATOM 701 C C . THR A 1 88 ? 13.289 1.306 2.429 1.00 97.56 88 THR A C 1
ATOM 703 O O . THR A 1 88 ? 12.966 2.251 3.155 1.00 97.56 88 THR A O 1
ATOM 706 N N . ILE A 1 89 ? 13.303 1.390 1.103 1.00 97.88 89 ILE A N 1
ATOM 707 C CA . ILE A 1 89 ? 13.066 2.634 0.371 1.00 97.88 89 ILE A CA 1
ATOM 708 C C . ILE A 1 89 ? 12.208 2.336 -0.853 1.00 97.88 89 ILE A C 1
ATOM 710 O O . ILE A 1 89 ? 12.485 1.393 -1.595 1.00 97.88 89 ILE A O 1
ATOM 714 N N . LYS A 1 90 ? 11.201 3.180 -1.074 1.00 98.19 90 LYS A N 1
ATOM 715 C CA . LYS A 1 90 ? 10.340 3.162 -2.251 1.00 98.19 90 LYS A CA 1
ATOM 716 C C . LYS A 1 90 ? 10.640 4.353 -3.155 1.00 98.19 90 LYS A C 1
ATOM 718 O O . LYS A 1 90 ? 10.807 5.481 -2.679 1.00 98.19 90 LYS A O 1
ATOM 723 N N . ALA A 1 91 ? 10.731 4.083 -4.452 1.00 98.12 91 ALA A N 1
ATOM 724 C CA . ALA A 1 91 ? 10.911 5.082 -5.494 1.00 98.12 91 ALA A CA 1
ATOM 725 C C . ALA A 1 91 ? 9.751 5.051 -6.494 1.00 98.12 91 ALA A C 1
ATOM 727 O O . ALA A 1 91 ? 9.262 3.976 -6.824 1.00 98.12 91 ALA A O 1
ATOM 728 N N . HIS A 1 92 ? 9.348 6.220 -6.992 1.00 97.62 92 HIS A N 1
ATOM 729 C CA . HIS A 1 92 ? 8.217 6.365 -7.912 1.00 97.62 92 HIS A CA 1
ATOM 730 C C . HIS A 1 92 ? 8.710 6.503 -9.358 1.00 97.62 92 HIS A C 1
ATOM 732 O O . HIS A 1 92 ? 9.557 7.355 -9.656 1.00 97.62 92 HIS A O 1
ATOM 738 N N . LEU A 1 93 ? 8.186 5.656 -10.240 1.00 96.44 93 LEU A N 1
ATOM 739 C CA . LEU A 1 93 ? 8.465 5.575 -11.676 1.00 96.44 93 LEU A CA 1
ATOM 740 C C . LEU A 1 93 ? 7.144 5.402 -12.452 1.00 96.44 93 LEU A C 1
ATOM 742 O O . LEU A 1 93 ? 6.084 5.740 -11.938 1.00 96.44 93 LEU A O 1
ATOM 746 N N . GLY A 1 94 ? 7.190 4.932 -13.703 1.00 92.12 94 GLY A N 1
ATOM 747 C CA . GLY A 1 94 ? 5.983 4.630 -14.480 1.00 92.12 94 GLY A CA 1
ATOM 748 C C . GLY A 1 94 ? 5.535 5.741 -15.430 1.00 92.12 94 GLY A C 1
ATOM 749 O O . GLY A 1 94 ? 4.473 5.635 -16.034 1.00 92.12 94 GLY A O 1
ATOM 750 N N . CYS A 1 95 ? 6.331 6.805 -15.587 1.00 90.69 95 CYS A N 1
ATOM 751 C CA . CYS A 1 95 ? 6.028 7.920 -16.496 1.00 90.69 95 CYS A CA 1
ATOM 752 C C . CYS A 1 95 ? 6.675 7.794 -17.889 1.00 90.69 95 CYS A C 1
ATOM 754 O O . CYS A 1 95 ? 6.382 8.604 -18.768 1.00 90.69 95 CYS A O 1
ATOM 756 N N . GLU A 1 96 ? 7.575 6.830 -18.101 1.00 93.94 96 GLU A N 1
ATOM 757 C CA . GLU A 1 96 ? 8.223 6.561 -19.393 1.00 93.94 96 GLU A CA 1
ATOM 758 C C . GLU A 1 96 ? 8.188 5.057 -19.719 1.00 93.94 96 GLU A C 1
ATOM 760 O O . GLU A 1 96 ? 7.625 4.266 -18.967 1.00 93.94 96 GLU A O 1
ATOM 765 N N . SER A 1 97 ? 8.771 4.644 -20.851 1.00 96.81 97 SER A N 1
ATOM 766 C CA . SER A 1 97 ? 8.795 3.227 -21.229 1.00 96.81 97 SER A CA 1
ATOM 767 C C . SER A 1 97 ? 9.593 2.373 -20.228 1.00 96.81 97 SER A C 1
ATOM 769 O O . SER A 1 97 ? 10.523 2.882 -19.587 1.00 96.81 97 SER A O 1
ATOM 771 N N . PRO A 1 98 ? 9.319 1.058 -20.149 1.00 97.88 98 PRO A N 1
ATOM 772 C CA . PRO A 1 98 ? 10.065 0.134 -19.295 1.00 97.88 98 PRO A CA 1
ATOM 773 C C . PRO A 1 98 ? 11.595 0.198 -19.444 1.00 97.88 98 PRO A C 1
ATOM 775 O O . PRO A 1 98 ? 12.318 0.089 -18.455 1.00 97.88 98 PRO A O 1
ATOM 778 N N . GLU A 1 99 ? 12.108 0.400 -20.662 1.00 97.56 99 GLU A N 1
ATOM 779 C CA . GLU A 1 99 ? 13.546 0.520 -20.960 1.00 97.56 99 GLU A CA 1
ATOM 780 C C . GLU A 1 99 ? 14.135 1.860 -20.504 1.00 97.56 99 GLU A C 1
ATOM 782 O O . GLU A 1 99 ? 15.322 1.959 -20.181 1.00 97.56 99 GLU A O 1
ATOM 787 N N . ALA A 1 100 ? 13.328 2.921 -20.512 1.00 96.31 100 ALA A N 1
ATOM 788 C CA . ALA A 1 100 ? 13.749 4.217 -20.002 1.00 96.31 100 ALA A CA 1
ATOM 789 C C . ALA A 1 100 ? 13.834 4.185 -18.470 1.00 96.31 100 ALA A C 1
ATOM 791 O O . ALA A 1 100 ? 14.842 4.614 -17.901 1.00 96.31 100 ALA A O 1
ATOM 792 N N . ASP A 1 101 ? 12.827 3.602 -17.819 1.00 97.56 101 ASP A N 1
ATOM 793 C CA . ASP A 1 101 ? 12.790 3.431 -16.367 1.00 97.56 101 ASP A CA 1
ATOM 794 C C . ASP A 1 101 ? 13.816 2.400 -15.868 1.00 97.56 101 ASP A C 1
ATOM 796 O O . ASP A 1 101 ? 14.393 2.596 -14.798 1.00 97.56 101 ASP A O 1
ATOM 800 N N . GLU A 1 102 ? 14.177 1.390 -16.671 1.00 97.94 102 GLU A N 1
ATOM 801 C CA . GLU A 1 102 ? 15.264 0.446 -16.354 1.00 97.94 102 GLU A CA 1
ATOM 802 C C . GLU A 1 102 ? 16.568 1.175 -15.995 1.00 97.94 102 GLU A C 1
ATOM 804 O O . GLU A 1 102 ? 17.231 0.821 -15.021 1.00 97.94 102 GLU A O 1
ATOM 809 N N . LYS A 1 103 ? 16.921 2.238 -16.730 1.00 97.94 103 LYS A N 1
ATOM 810 C CA . LYS A 1 103 ? 18.142 3.024 -16.473 1.00 97.94 103 LYS A CA 1
ATOM 811 C C . LYS A 1 103 ? 18.101 3.729 -15.118 1.00 97.94 103 LYS A C 1
ATOM 813 O O . LYS A 1 103 ? 19.144 3.928 -14.496 1.00 97.94 103 LYS A O 1
ATOM 818 N N . ARG A 1 104 ? 16.910 4.128 -14.664 1.00 97.94 104 ARG A N 1
ATOM 819 C CA . ARG A 1 104 ? 16.703 4.748 -13.349 1.00 97.94 104 ARG A CA 1
ATOM 820 C C . ARG A 1 104 ? 16.798 3.706 -12.249 1.00 97.94 104 ARG A C 1
ATOM 822 O O . ARG A 1 104 ? 17.495 3.940 -11.268 1.00 97.94 104 ARG A O 1
ATOM 829 N N . ILE A 1 105 ? 16.171 2.547 -12.440 1.00 98.00 105 ILE A N 1
ATOM 830 C CA . ILE A 1 105 ? 16.242 1.436 -11.486 1.00 98.00 105 ILE A CA 1
ATOM 831 C C . ILE A 1 105 ? 17.684 0.940 -11.345 1.00 98.00 105 ILE A C 1
ATOM 833 O O . ILE A 1 105 ? 18.132 0.717 -10.224 1.00 98.00 105 ILE A O 1
ATOM 837 N N . ASP A 1 106 ? 18.437 0.850 -12.442 1.00 98.38 106 ASP A N 1
ATOM 838 C CA . ASP A 1 106 ? 19.859 0.499 -12.419 1.00 98.38 106 ASP A CA 1
ATOM 839 C C . ASP A 1 106 ? 20.677 1.493 -11.583 1.00 98.38 106 ASP A C 1
ATOM 841 O O . ASP A 1 106 ? 21.405 1.094 -10.672 1.00 98.38 106 ASP A O 1
ATOM 845 N N . ALA A 1 107 ? 20.485 2.798 -11.803 1.00 98.25 107 ALA A N 1
ATOM 846 C CA . ALA A 1 107 ? 21.154 3.839 -11.025 1.00 98.25 107 ALA A CA 1
ATOM 847 C C . ALA A 1 107 ? 20.764 3.807 -9.534 1.00 98.25 107 ALA A C 1
ATOM 849 O O . ALA A 1 107 ? 21.626 3.966 -8.659 1.00 98.25 107 ALA A O 1
ATOM 850 N N . LEU A 1 108 ? 19.481 3.570 -9.232 1.00 98.31 108 LEU A N 1
ATOM 851 C CA . LEU A 1 108 ? 18.984 3.408 -7.867 1.00 98.31 108 LEU A CA 1
ATOM 852 C C . LEU A 1 108 ? 19.607 2.179 -7.205 1.00 98.31 108 LEU A C 1
ATOM 854 O O . LEU A 1 108 ? 20.154 2.303 -6.113 1.00 98.31 108 LEU A O 1
ATOM 858 N N . ARG A 1 109 ? 19.601 1.016 -7.864 1.00 98.12 109 ARG A N 1
ATOM 859 C CA . ARG A 1 109 ? 20.167 -0.226 -7.321 1.00 98.12 109 ARG A CA 1
ATOM 860 C C . ARG A 1 109 ? 21.679 -0.126 -7.120 1.00 98.12 109 ARG A C 1
ATOM 862 O O . ARG A 1 109 ? 22.160 -0.512 -6.057 1.00 98.12 109 ARG A O 1
ATOM 869 N N . CYS A 1 110 ? 22.416 0.449 -8.072 1.00 97.88 110 CYS A N 1
ATOM 870 C CA . CYS A 1 110 ? 23.854 0.707 -7.929 1.00 97.88 110 CYS A CA 1
ATOM 871 C C . CYS A 1 110 ? 24.168 1.567 -6.696 1.00 97.88 110 CYS A C 1
ATOM 873 O O . CYS A 1 110 ? 25.166 1.338 -6.018 1.00 97.88 110 CYS A O 1
ATOM 875 N N . THR A 1 111 ? 23.303 2.536 -6.391 1.00 97.81 111 THR A N 1
ATOM 876 C CA . THR A 1 111 ? 23.463 3.439 -5.241 1.00 97.81 111 THR A CA 1
ATOM 877 C C . THR A 1 111 ? 23.006 2.799 -3.930 1.00 97.81 111 THR A C 1
ATOM 879 O O . THR A 1 111 ? 23.645 2.980 -2.897 1.00 97.81 111 THR A O 1
ATOM 882 N N . ALA A 1 112 ? 21.907 2.043 -3.966 1.00 97.06 112 ALA A N 1
ATOM 883 C CA . ALA A 1 112 ? 21.324 1.354 -2.819 1.00 97.06 112 ALA A CA 1
ATOM 884 C C . ALA A 1 112 ? 22.189 0.186 -2.325 1.00 97.06 112 ALA A C 1
ATOM 886 O O . ALA A 1 112 ? 22.131 -0.175 -1.148 1.00 97.06 112 ALA A O 1
ATOM 887 N N . GLY A 1 113 ? 22.949 -0.436 -3.230 1.00 96.19 113 GLY A N 1
ATOM 888 C CA . GLY A 1 113 ? 23.560 -1.738 -2.994 1.00 96.19 113 GLY A CA 1
ATOM 889 C C . GLY A 1 113 ? 22.521 -2.864 -2.935 1.00 96.19 113 GLY A C 1
ATOM 890 O O . GLY A 1 113 ? 21.319 -2.655 -3.119 1.00 96.19 113 GLY A O 1
ATOM 891 N N . ASN A 1 114 ? 22.992 -4.084 -2.674 1.00 93.94 114 ASN A N 1
ATOM 892 C CA . ASN A 1 114 ? 22.142 -5.282 -2.671 1.00 93.94 114 ASN A CA 1
ATOM 893 C C . ASN A 1 114 ? 21.413 -5.523 -1.340 1.00 93.94 114 ASN A C 1
ATOM 895 O O . ASN A 1 114 ? 20.407 -6.220 -1.331 1.00 93.94 114 ASN A O 1
ATOM 899 N N . GLU A 1 115 ? 21.886 -4.924 -0.244 1.00 93.44 115 GLU A N 1
ATOM 900 C CA . GLU A 1 115 ? 21.315 -5.104 1.102 1.00 93.44 115 GLU A CA 1
ATOM 901 C C . GLU A 1 115 ? 20.089 -4.212 1.366 1.00 93.44 115 GLU A C 1
ATOM 903 O O . GLU A 1 115 ? 19.329 -4.448 2.302 1.00 93.44 115 GLU A O 1
ATOM 908 N N . THR A 1 116 ? 19.903 -3.156 0.568 1.00 96.88 116 THR A N 1
ATOM 909 C CA . THR A 1 116 ? 18.759 -2.247 0.697 1.00 96.88 116 THR A CA 1
ATOM 910 C C . THR A 1 116 ? 17.532 -2.858 0.024 1.00 96.88 116 THR A C 1
ATOM 912 O O . THR A 1 116 ? 17.558 -3.180 -1.170 1.00 96.88 116 THR A O 1
ATOM 915 N N . ASN A 1 117 ? 16.426 -2.938 0.758 1.00 98.00 117 ASN A N 1
ATOM 916 C CA . ASN A 1 117 ? 15.123 -3.298 0.212 1.00 98.00 117 ASN A CA 1
ATOM 917 C C . ASN A 1 117 ? 14.613 -2.133 -0.649 1.00 98.00 117 ASN A C 1
ATOM 919 O O . ASN A 1 117 ? 14.171 -1.109 -0.127 1.00 98.00 117 ASN A O 1
ATOM 923 N N . LEU A 1 118 ? 14.717 -2.276 -1.971 1.00 98.38 118 LEU A N 1
ATOM 924 C CA . LEU A 1 118 ? 14.287 -1.267 -2.938 1.00 98.38 118 LEU A CA 1
ATOM 925 C C . LEU A 1 118 ? 12.938 -1.663 -3.536 1.00 98.38 118 LEU A C 1
ATOM 927 O O . LEU A 1 118 ? 12.828 -2.719 -4.157 1.00 98.38 118 LEU A O 1
ATOM 931 N N . MET A 1 119 ? 11.942 -0.804 -3.371 1.00 98.56 119 MET A N 1
ATOM 932 C CA . MET A 1 119 ? 10.606 -0.940 -3.949 1.00 98.56 119 MET A CA 1
ATOM 933 C C . MET A 1 119 ? 10.440 0.061 -5.090 1.00 98.56 119 MET A C 1
ATOM 935 O O . MET A 1 119 ? 10.983 1.169 -5.021 1.00 98.56 119 MET A O 1
ATOM 939 N N . ILE A 1 120 ? 9.668 -0.309 -6.107 1.00 98.50 120 ILE A N 1
ATOM 940 C CA . ILE A 1 120 ? 9.295 0.590 -7.203 1.00 98.50 120 ILE A CA 1
ATOM 941 C C . ILE A 1 120 ? 7.778 0.715 -7.236 1.00 98.50 120 ILE A C 1
ATOM 943 O O . ILE A 1 120 ? 7.090 -0.297 -7.315 1.00 98.50 120 ILE A O 1
ATOM 947 N N . ASP A 1 121 ? 7.290 1.945 -7.200 1.00 98.44 121 ASP A N 1
ATOM 948 C CA . ASP A 1 121 ? 5.886 2.304 -7.371 1.00 98.44 121 ASP A CA 1
ATOM 949 C C . ASP A 1 121 ? 5.666 2.848 -8.780 1.00 98.44 121 ASP A C 1
ATOM 951 O O . ASP A 1 121 ? 6.399 3.741 -9.212 1.00 98.44 121 ASP A O 1
ATOM 955 N N . LEU A 1 122 ? 4.699 2.290 -9.504 1.00 98.12 122 LEU A N 1
ATOM 956 C CA . LEU A 1 122 ? 4.325 2.746 -10.842 1.00 98.12 122 LEU A CA 1
ATOM 957 C C . LEU A 1 122 ? 3.010 3.534 -10.862 1.00 98.12 122 LEU A C 1
ATOM 959 O O . LEU A 1 122 ? 2.657 4.052 -11.921 1.00 98.12 122 LEU A O 1
ATOM 963 N N . ASN A 1 123 ? 2.279 3.608 -9.743 1.00 96.44 123 ASN A N 1
ATOM 964 C CA . ASN A 1 123 ? 1.003 4.322 -9.594 1.00 96.44 123 ASN A CA 1
ATOM 965 C C . ASN A 1 123 ? 0.010 4.078 -10.753 1.00 96.44 123 ASN A C 1
ATOM 967 O O . ASN A 1 123 ? -0.642 4.993 -11.263 1.00 96.44 123 ASN A O 1
ATOM 971 N N . GLY A 1 124 ? -0.071 2.831 -11.217 1.00 96.75 124 GLY A N 1
ATOM 972 C CA . GLY A 1 124 ? -0.929 2.391 -12.315 1.00 96.75 124 GLY A CA 1
ATOM 973 C C . GLY A 1 124 ? -0.516 2.890 -13.701 1.00 96.75 124 GLY A C 1
ATOM 974 O O . GLY A 1 124 ? -1.351 2.902 -14.609 1.00 96.75 124 GLY A O 1
ATOM 975 N N . GLY A 1 125 ? 0.735 3.324 -13.866 1.00 95.75 125 GLY A N 1
ATOM 976 C CA . GLY A 1 125 ? 1.230 4.004 -15.062 1.00 95.75 125 GLY A CA 1
ATOM 977 C C . GLY A 1 125 ? 1.394 3.126 -16.302 1.00 95.75 125 GLY A C 1
ATOM 978 O O . GLY A 1 125 ? 1.425 3.660 -17.408 1.00 95.75 125 GLY A O 1
ATOM 979 N N . TYR A 1 126 ? 1.472 1.799 -16.158 1.00 98.19 126 TYR A N 1
ATOM 980 C CA . TYR A 1 126 ? 1.713 0.899 -17.288 1.00 98.19 126 TYR A CA 1
ATOM 981 C C . TYR A 1 126 ? 0.456 0.196 -17.795 1.00 98.19 126 TYR A C 1
ATOM 983 O O . TYR A 1 126 ? -0.482 -0.136 -17.065 1.00 98.19 126 TYR A O 1
ATOM 991 N N . THR A 1 127 ? 0.483 -0.103 -19.091 1.00 97.81 127 THR A N 1
ATOM 992 C CA . THR A 1 127 ? -0.376 -1.115 -19.706 1.00 97.81 127 THR A CA 1
ATOM 993 C C . THR A 1 127 ? 0.086 -2.532 -19.330 1.00 97.81 127 THR A C 1
ATOM 995 O O . THR A 1 127 ? 1.256 -2.740 -18.991 1.00 97.81 127 THR A O 1
ATOM 998 N N . PRO A 1 128 ? -0.778 -3.561 -19.455 1.00 97.62 128 PRO A N 1
ATOM 999 C CA . PRO A 1 128 ? -0.382 -4.956 -19.229 1.00 97.62 128 PRO A CA 1
ATOM 1000 C C . PRO A 1 128 ? 0.839 -5.397 -20.051 1.00 97.62 128 PRO A C 1
ATOM 1002 O O . PRO A 1 128 ? 1.670 -6.177 -19.583 1.00 97.62 128 PRO A O 1
ATOM 1005 N N . GLN A 1 129 ? 0.970 -4.893 -21.280 1.00 97.56 129 GLN A N 1
ATOM 1006 C CA . GLN A 1 129 ? 2.095 -5.192 -22.161 1.00 97.56 129 GLN A CA 1
ATOM 1007 C C . GLN A 1 129 ? 3.394 -4.575 -21.636 1.00 97.56 129 GLN A C 1
ATOM 1009 O O . GLN A 1 129 ? 4.400 -5.281 -21.549 1.00 97.56 129 GLN A O 1
ATOM 1014 N N . GLU A 1 130 ? 3.368 -3.298 -21.253 1.00 98.38 130 GLU A N 1
ATOM 1015 C CA . GLU A 1 130 ? 4.526 -2.602 -20.681 1.00 98.38 130 GLU A CA 1
ATOM 1016 C C . GLU A 1 130 ? 4.955 -3.234 -19.358 1.00 98.38 130 GLU A C 1
ATOM 1018 O O . GLU A 1 130 ? 6.136 -3.528 -19.188 1.00 98.38 130 GLU A O 1
ATOM 1023 N N . ALA A 1 131 ? 4.009 -3.563 -18.472 1.00 98.12 131 ALA A N 1
ATOM 1024 C CA . ALA A 1 131 ? 4.305 -4.253 -17.218 1.00 98.12 131 ALA A CA 1
ATOM 1025 C C . ALA A 1 131 ? 4.998 -5.606 -17.456 1.00 98.12 131 ALA A C 1
ATOM 1027 O O . ALA A 1 131 ? 5.978 -5.927 -16.785 1.00 98.12 131 ALA A O 1
ATOM 1028 N N . MET A 1 132 ? 4.561 -6.383 -18.455 1.00 98.06 132 MET A N 1
ATOM 1029 C CA . MET A 1 132 ? 5.210 -7.650 -18.826 1.00 98.06 132 MET A CA 1
ATOM 1030 C C . MET A 1 132 ? 6.602 -7.478 -19.451 1.00 98.06 132 MET A C 1
ATOM 1032 O O . MET A 1 132 ? 7.412 -8.409 -19.417 1.00 98.06 132 MET A O 1
ATOM 1036 N N . VAL A 1 133 ? 6.885 -6.345 -20.091 1.00 98.25 133 VAL A N 1
ATOM 1037 C CA . VAL A 1 133 ? 8.245 -6.015 -20.546 1.00 98.25 133 VAL A CA 1
ATOM 1038 C C . VAL A 1 133 ? 9.100 -5.630 -19.338 1.00 98.25 133 VAL A C 1
ATOM 1040 O O . VAL A 1 133 ? 10.162 -6.220 -19.138 1.00 98.25 133 VAL A O 1
ATOM 1043 N N . ALA A 1 134 ? 8.591 -4.737 -18.489 1.00 98.25 134 ALA A N 1
ATOM 1044 C CA . ALA A 1 134 ? 9.240 -4.282 -17.266 1.00 98.25 134 ALA A CA 1
ATOM 1045 C C . ALA A 1 134 ? 9.617 -5.442 -16.338 1.00 98.25 134 ALA A C 1
ATOM 1047 O O . ALA A 1 134 ? 10.772 -5.549 -15.938 1.00 98.25 134 ALA A O 1
ATOM 1048 N N . SER A 1 135 ? 8.700 -6.379 -16.073 1.00 97.38 135 SER A N 1
ATOM 1049 C CA . SER A 1 135 ? 8.967 -7.512 -15.177 1.00 97.38 135 SER A CA 1
ATOM 1050 C C . SER A 1 135 ? 10.134 -8.385 -15.636 1.00 97.38 135 SER A C 1
ATOM 1052 O O . SER A 1 135 ? 10.882 -8.898 -14.809 1.00 97.38 135 SER A O 1
ATOM 1054 N N . ARG A 1 136 ? 10.335 -8.520 -16.952 1.00 97.50 136 ARG A N 1
ATOM 1055 C CA . ARG A 1 136 ? 11.468 -9.259 -17.523 1.00 97.50 136 ARG A CA 1
ATOM 1056 C C . ARG A 1 136 ? 12.772 -8.481 -17.451 1.00 97.50 136 ARG A C 1
ATOM 1058 O O . ARG A 1 136 ? 13.796 -9.064 -17.109 1.00 97.50 136 ARG A O 1
ATOM 1065 N N . LEU A 1 137 ? 12.743 -7.191 -17.781 1.00 97.88 137 LEU A N 1
ATOM 1066 C CA . LEU A 1 137 ? 13.932 -6.337 -17.728 1.00 97.88 137 LEU A CA 1
ATOM 1067 C C . LEU A 1 137 ? 14.429 -6.159 -16.289 1.00 97.88 137 LEU A C 1
ATOM 1069 O O . LEU A 1 137 ? 15.635 -6.134 -16.042 1.00 97.88 137 LEU A O 1
ATOM 1073 N N . TRP A 1 138 ? 13.499 -6.051 -15.340 1.00 97.88 138 TRP A N 1
ATOM 1074 C CA . TRP A 1 138 ? 13.792 -5.641 -13.972 1.00 97.88 138 TRP A CA 1
ATOM 1075 C C . TRP A 1 138 ? 14.016 -6.808 -12.996 1.00 97.88 138 TRP A C 1
ATOM 1077 O O . TRP A 1 138 ? 14.450 -6.560 -11.872 1.00 97.88 138 TRP A O 1
ATOM 1087 N N . ASP A 1 139 ? 13.818 -8.068 -13.422 1.00 95.94 139 ASP A N 1
ATOM 1088 C CA . ASP A 1 139 ? 14.054 -9.294 -12.618 1.00 95.94 139 ASP A CA 1
ATOM 1089 C C . ASP A 1 139 ? 15.456 -9.293 -11.972 1.00 95.94 139 ASP A C 1
ATOM 1091 O O . ASP A 1 139 ? 15.646 -9.673 -10.818 1.00 95.94 139 ASP A O 1
ATOM 1095 N N . LYS A 1 140 ? 16.455 -8.763 -12.691 1.00 96.31 140 LYS A N 1
ATOM 1096 C CA . LYS A 1 140 ? 17.855 -8.687 -12.241 1.00 96.31 140 LYS A CA 1
ATOM 1097 C C . 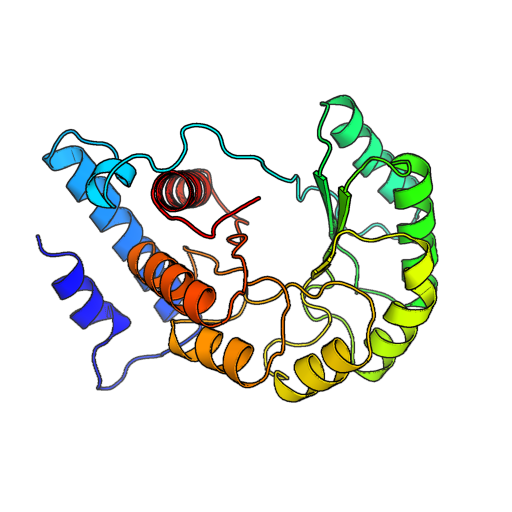LYS A 1 140 ? 18.114 -7.716 -11.082 1.00 96.31 140 LYS A C 1
ATOM 1099 O O . LYS A 1 140 ? 19.179 -7.789 -10.475 1.00 96.31 140 LYS A O 1
ATOM 1104 N N . PHE A 1 141 ? 17.197 -6.794 -10.785 1.00 97.69 141 PHE A N 1
ATOM 1105 C CA . PHE A 1 141 ? 17.417 -5.762 -9.765 1.00 97.69 141 PHE A CA 1
ATOM 1106 C C . PHE A 1 141 ? 17.007 -6.188 -8.356 1.00 97.69 141 PHE A C 1
ATOM 1108 O O . PHE A 1 141 ? 17.179 -5.391 -7.429 1.00 97.69 141 PHE A O 1
ATOM 1115 N N . ASN A 1 142 ? 16.484 -7.410 -8.182 1.00 96.00 142 ASN A N 1
ATOM 1116 C CA . ASN A 1 142 ? 16.052 -7.943 -6.888 1.00 96.00 142 ASN A CA 1
ATOM 1117 C C . ASN A 1 142 ? 15.161 -6.939 -6.131 1.00 96.00 142 ASN A C 1
ATOM 1119 O O . ASN A 1 142 ? 15.482 -6.506 -5.022 1.00 96.00 142 ASN A O 1
ATOM 1123 N N . LEU A 1 143 ? 14.117 -6.447 -6.802 1.00 98.00 143 LEU A N 1
ATOM 1124 C CA . LEU A 1 143 ? 13.185 -5.499 -6.199 1.00 98.00 143 LEU A CA 1
ATOM 1125 C C . LEU A 1 143 ? 12.427 -6.181 -5.061 1.00 98.00 143 LEU A C 1
ATOM 1127 O O . LEU A 1 143 ? 12.023 -7.335 -5.181 1.00 98.00 143 LEU A O 1
ATOM 1131 N N . PHE A 1 144 ? 12.224 -5.449 -3.972 1.00 98.06 144 PHE A N 1
ATOM 1132 C CA . PHE A 1 144 ? 11.501 -5.944 -2.811 1.00 98.06 144 PHE A CA 1
ATOM 1133 C C . PHE A 1 144 ? 10.014 -6.151 -3.130 1.00 98.06 144 PHE A C 1
ATOM 1135 O O . PHE A 1 144 ? 9.449 -7.201 -2.829 1.00 98.06 144 PHE A O 1
ATOM 1142 N N . TRP A 1 145 ? 9.414 -5.179 -3.821 1.00 98.19 145 TRP A N 1
ATOM 1143 C CA . TRP A 1 145 ? 8.164 -5.348 -4.554 1.00 98.19 145 TRP A CA 1
ATOM 1144 C C . TRP A 1 145 ? 8.055 -4.348 -5.705 1.00 98.19 145 TRP A C 1
ATOM 1146 O O . TRP A 1 145 ? 8.769 -3.339 -5.755 1.00 98.19 145 TRP A O 1
ATOM 1156 N N . LEU A 1 146 ? 7.130 -4.650 -6.611 1.00 98.62 146 LEU A N 1
ATOM 1157 C CA . LEU A 1 146 ? 6.601 -3.740 -7.613 1.00 98.62 146 LEU A CA 1
ATOM 1158 C C . LEU A 1 146 ? 5.175 -3.350 -7.212 1.00 98.62 146 LEU A C 1
ATOM 1160 O O . LEU A 1 146 ? 4.316 -4.213 -7.023 1.00 98.62 146 LEU A O 1
ATOM 1164 N N . GLU A 1 147 ? 4.942 -2.057 -7.071 1.00 98.69 147 GLU A N 1
ATOM 1165 C CA . GLU A 1 147 ? 3.708 -1.483 -6.554 1.00 98.69 147 GLU A CA 1
ATOM 1166 C C . GLU A 1 147 ? 2.869 -0.842 -7.660 1.00 98.69 147 GLU A C 1
ATOM 1168 O O . GLU A 1 147 ? 3.405 -0.195 -8.559 1.00 98.69 147 GLU A O 1
ATOM 1173 N N . GLU A 1 148 ? 1.561 -1.120 -7.610 1.00 98.06 148 GLU A N 1
ATOM 1174 C CA . GLU A 1 148 ? 0.535 -0.699 -8.571 1.00 98.06 148 GLU A CA 1
ATOM 1175 C C . GLU A 1 148 ? 1.026 -0.678 -10.030 1.00 98.06 148 GLU A C 1
ATOM 1177 O O . GLU A 1 148 ? 1.017 0.366 -10.680 1.00 98.06 148 GLU A O 1
ATOM 1182 N N . PRO A 1 149 ? 1.456 -1.821 -10.601 1.00 98.00 149 PRO A N 1
ATOM 1183 C CA . PRO A 1 149 ? 1.976 -1.830 -11.965 1.00 98.00 149 PRO A CA 1
ATOM 1184 C C . PRO A 1 149 ? 0.919 -1.468 -13.012 1.00 98.00 149 PRO A C 1
ATOM 1186 O O . PRO A 1 149 ? 1.274 -0.996 -14.084 1.00 98.00 149 PRO A O 1
ATOM 1189 N N . LEU A 1 150 ? -0.364 -1.696 -12.722 1.00 98.19 150 LEU A N 1
ATOM 1190 C CA . LEU A 1 150 ? -1.478 -1.507 -13.650 1.00 98.19 150 LEU A CA 1
ATOM 1191 C C . LEU A 1 150 ? -2.566 -0.632 -13.036 1.00 98.19 150 LEU A C 1
ATOM 1193 O O . LEU A 1 150 ? -2.658 -0.490 -11.818 1.00 98.19 150 LEU A O 1
ATOM 1197 N N . ASN A 1 151 ? -3.439 -0.102 -13.893 1.00 96.06 151 ASN A N 1
ATOM 1198 C CA . ASN A 1 151 ? -4.619 0.638 -13.466 1.00 96.06 151 ASN A CA 1
ATOM 1199 C C . ASN A 1 151 ? -5.464 -0.186 -12.464 1.00 96.06 151 ASN A C 1
ATOM 1201 O O . ASN A 1 151 ? -5.787 -1.342 -12.758 1.00 96.06 151 ASN A O 1
ATOM 1205 N N . PRO A 1 152 ? -5.915 0.400 -11.337 1.00 94.75 152 PRO A N 1
ATOM 1206 C CA . PRO A 1 152 ? -6.635 -0.328 -10.285 1.00 94.75 152 PRO A CA 1
ATOM 1207 C C . PRO A 1 152 ? -7.973 -0.931 -10.745 1.00 94.75 152 PRO A C 1
ATOM 1209 O O . PRO A 1 152 ? -8.472 -1.870 -10.134 1.00 94.75 152 PRO A O 1
ATOM 1212 N N . ASN A 1 153 ? -8.552 -0.453 -11.853 1.00 94.75 153 ASN A N 1
ATOM 1213 C CA . ASN A 1 153 ? -9.777 -1.032 -12.414 1.00 94.75 153 ASN A CA 1
ATOM 1214 C C . ASN A 1 153 ? -9.541 -2.346 -13.184 1.00 94.75 153 ASN A C 1
ATOM 1216 O O . ASN A 1 153 ? -10.501 -2.953 -13.654 1.00 94.75 153 ASN A O 1
ATOM 1220 N N . GLN A 1 154 ? -8.290 -2.780 -13.358 1.00 96.31 154 GLN A N 1
ATOM 1221 C CA . GLN A 1 154 ? -7.920 -3.941 -14.172 1.00 96.31 154 GLN A CA 1
ATOM 1222 C C . GLN A 1 154 ? -7.471 -5.133 -13.312 1.00 96.31 154 GLN A C 1
ATOM 1224 O O . GLN A 1 154 ? -6.413 -5.713 -13.549 1.00 96.31 154 GLN A O 1
ATOM 1229 N N . VAL A 1 155 ? -8.284 -5.527 -12.326 1.00 97.94 155 VAL A N 1
ATOM 1230 C CA . VAL A 1 155 ? -7.966 -6.618 -11.379 1.00 97.94 155 VAL A CA 1
ATOM 1231 C C . VAL A 1 155 ? -7.614 -7.931 -12.091 1.00 97.94 155 VAL A C 1
ATOM 1233 O O . VAL A 1 155 ? -6.638 -8.581 -11.727 1.00 97.94 155 VAL A O 1
ATOM 1236 N N . ASP A 1 156 ? -8.346 -8.295 -13.148 1.00 98.38 156 ASP A N 1
ATOM 1237 C CA . ASP A 1 156 ? -8.067 -9.507 -13.932 1.00 98.38 156 ASP A CA 1
ATOM 1238 C C . ASP A 1 156 ? -6.720 -9.447 -14.659 1.00 98.38 156 ASP A C 1
ATOM 1240 O O . ASP A 1 156 ? -5.980 -10.430 -14.697 1.00 98.38 156 ASP A O 1
ATOM 1244 N N . ALA A 1 157 ? -6.375 -8.283 -15.216 1.00 98.38 157 ALA A N 1
ATOM 1245 C CA . ALA A 1 157 ? -5.088 -8.096 -15.878 1.00 98.38 157 ALA A CA 1
ATOM 1246 C C . ALA A 1 157 ? -3.938 -8.115 -14.864 1.00 98.38 157 ALA A C 1
ATOM 1248 O O . ALA A 1 157 ? -2.871 -8.654 -15.156 1.00 98.38 157 ALA A O 1
ATOM 1249 N N . LEU A 1 158 ? -4.164 -7.570 -13.665 1.00 98.62 158 LEU A N 1
ATOM 1250 C CA . LEU A 1 158 ? -3.206 -7.618 -12.566 1.00 98.62 158 LEU A CA 1
ATOM 1251 C C . LEU A 1 158 ? -2.983 -9.057 -12.085 1.00 98.62 158 LEU A C 1
ATOM 1253 O O . LEU A 1 158 ? -1.839 -9.454 -11.878 1.00 98.62 158 LEU A O 1
ATOM 1257 N N . ALA A 1 159 ? -4.044 -9.863 -12.002 1.00 98.69 159 ALA A N 1
ATOM 1258 C CA . ALA A 1 159 ? -3.950 -11.289 -11.701 1.00 98.69 159 ALA A CA 1
ATOM 1259 C C . ALA A 1 159 ? -3.189 -12.079 -12.779 1.00 98.69 159 ALA A C 1
ATOM 1261 O O . ALA A 1 159 ? -2.289 -12.852 -12.436 1.00 98.69 159 ALA A O 1
ATOM 1262 N N . ASP A 1 160 ? -3.475 -11.857 -14.070 1.00 98.56 160 ASP A N 1
ATOM 1263 C CA . ASP A 1 160 ? -2.700 -12.473 -15.162 1.00 98.56 160 ASP A CA 1
ATOM 1264 C C . ASP A 1 160 ? -1.219 -12.087 -15.065 1.00 98.56 160 ASP A C 1
ATOM 1266 O O . ASP A 1 160 ? -0.345 -12.960 -15.070 1.00 98.56 160 ASP A O 1
ATOM 1270 N N . PHE A 1 161 ? -0.936 -10.795 -14.884 1.00 98.56 161 PHE A N 1
ATOM 1271 C CA . PHE A 1 161 ? 0.419 -10.280 -14.722 1.00 98.56 161 PHE A CA 1
ATOM 1272 C C . PHE A 1 161 ? 1.146 -10.929 -13.538 1.00 98.56 161 PHE A C 1
ATOM 1274 O O . PHE A 1 161 ? 2.231 -11.490 -13.717 1.00 98.56 161 PHE A O 1
ATOM 1281 N N . ARG A 1 162 ? 0.540 -10.924 -12.344 1.00 98.38 162 ARG A N 1
ATOM 1282 C CA . ARG A 1 162 ? 1.117 -11.520 -11.130 1.00 98.38 162 ARG A CA 1
ATOM 1283 C C . ARG A 1 162 ? 1.350 -13.020 -11.294 1.00 98.38 162 ARG A C 1
ATOM 1285 O O . ARG A 1 162 ? 2.341 -13.537 -10.793 1.00 98.38 162 ARG A O 1
ATOM 1292 N N . SER A 1 163 ? 0.491 -13.734 -12.024 1.00 98.25 163 SER A N 1
ATOM 1293 C CA . SER A 1 163 ? 0.667 -15.176 -12.271 1.00 98.25 163 SER A CA 1
ATOM 1294 C C . SER A 1 163 ? 1.876 -15.519 -13.157 1.00 98.25 163 SER A C 1
ATOM 1296 O O . SER A 1 163 ? 2.347 -16.657 -13.145 1.00 98.25 163 SER A O 1
ATOM 1298 N N . ARG A 1 164 ? 2.385 -14.542 -13.921 1.00 97.44 164 ARG A N 1
ATOM 1299 C CA . ARG A 1 164 ? 3.461 -14.708 -14.916 1.00 97.44 164 ARG A CA 1
ATOM 1300 C C . ARG A 1 164 ? 4.749 -13.971 -14.546 1.00 97.44 164 ARG A C 1
ATOM 1302 O O . ARG A 1 164 ? 5.796 -14.251 -15.131 1.00 97.44 164 ARG A O 1
ATOM 1309 N N . SER A 1 165 ? 4.667 -13.016 -13.627 1.00 96.69 165 SER A N 1
ATOM 1310 C CA . SER A 1 165 ? 5.797 -12.266 -13.085 1.00 96.69 165 SER A CA 1
ATOM 1311 C C . SER A 1 165 ? 6.467 -13.036 -11.946 1.00 96.69 165 SER A C 1
ATOM 1313 O O . SER A 1 165 ? 5.820 -13.789 -11.224 1.00 96.69 165 SER A O 1
ATOM 1315 N N . LYS A 1 166 ? 7.775 -12.832 -11.771 1.00 96.25 166 LYS A N 1
ATOM 1316 C CA . LYS A 1 166 ? 8.507 -13.288 -10.577 1.00 96.25 166 LYS A CA 1
ATOM 1317 C C . LYS A 1 166 ? 8.598 -12.217 -9.490 1.00 96.25 166 LYS A C 1
ATOM 1319 O O . LYS A 1 166 ? 9.038 -12.514 -8.386 1.00 96.25 166 LYS A O 1
ATOM 1324 N N . LEU A 1 167 ? 8.242 -10.977 -9.822 1.00 97.56 167 LEU A N 1
ATOM 1325 C CA . LEU A 1 167 ? 8.259 -9.864 -8.881 1.00 97.56 167 LEU A CA 1
ATOM 1326 C C . LEU A 1 167 ? 7.084 -9.994 -7.913 1.00 97.56 167 LEU A C 1
ATOM 1328 O O . LEU A 1 167 ? 5.972 -10.296 -8.343 1.00 97.56 167 LEU A O 1
ATOM 1332 N N . THR A 1 168 ? 7.328 -9.693 -6.639 1.00 98.38 168 THR A N 1
ATOM 1333 C CA . THR A 1 168 ? 6.277 -9.491 -5.635 1.00 98.38 168 THR A CA 1
ATOM 1334 C C . THR A 1 168 ? 5.422 -8.291 -6.030 1.00 98.38 168 THR A C 1
ATOM 1336 O O . THR A 1 168 ? 5.968 -7.211 -6.268 1.00 98.38 168 THR A O 1
ATOM 1339 N N . ILE A 1 169 ? 4.102 -8.460 -6.087 1.00 98.62 169 ILE A N 1
ATOM 1340 C CA . ILE A 1 169 ? 3.162 -7.414 -6.498 1.00 98.62 169 ILE A CA 1
ATOM 1341 C C . ILE A 1 169 ? 2.421 -6.850 -5.288 1.00 98.62 169 ILE A C 1
ATOM 1343 O O . ILE A 1 169 ? 1.692 -7.568 -4.600 1.00 98.62 169 ILE A O 1
ATOM 1347 N N . ALA A 1 170 ? 2.563 -5.549 -5.058 1.00 98.69 170 ALA A N 1
ATOM 1348 C CA . ALA A 1 170 ? 1.817 -4.827 -4.037 1.00 98.69 170 ALA A CA 1
ATOM 1349 C C . ALA A 1 170 ? 0.751 -3.934 -4.695 1.00 98.69 170 ALA A C 1
ATOM 1351 O O . ALA A 1 170 ? 1.035 -3.247 -5.676 1.00 98.69 170 ALA A O 1
ATOM 1352 N N . ALA A 1 171 ? -0.482 -3.934 -4.184 1.00 98.50 171 ALA A N 1
ATOM 1353 C CA . ALA A 1 171 ? -1.502 -2.967 -4.609 1.00 98.50 171 ALA A CA 1
ATOM 1354 C C . ALA A 1 171 ? -2.583 -2.761 -3.535 1.00 98.50 171 ALA A C 1
ATOM 1356 O O . ALA A 1 171 ? -2.654 -3.485 -2.535 1.00 98.50 171 ALA A O 1
ATOM 1357 N N . GLY A 1 172 ? -3.453 -1.777 -3.765 1.00 97.56 172 GLY A N 1
ATOM 1358 C CA . GLY A 1 172 ? -4.655 -1.555 -2.959 1.00 97.56 172 GLY A CA 1
ATOM 1359 C C . GLY A 1 172 ? -4.807 -0.141 -2.406 1.00 97.56 172 GLY A C 1
ATOM 1360 O O . GLY A 1 172 ? -5.851 0.150 -1.828 1.00 97.56 172 GLY A O 1
ATOM 1361 N N . GLU A 1 173 ? -3.842 0.759 -2.611 1.00 96.44 173 GLU A N 1
ATOM 1362 C CA . GLU A 1 173 ? -3.947 2.150 -2.137 1.00 96.44 173 GLU A CA 1
ATOM 1363 C C . GLU A 1 173 ? -5.123 2.902 -2.782 1.00 96.44 173 GLU A C 1
ATOM 1365 O O . GLU A 1 173 ? -5.737 3.774 -2.160 1.00 96.44 173 GLU A O 1
ATOM 1370 N N . ASN A 1 174 ? -5.473 2.527 -4.017 1.00 95.56 174 ASN A N 1
ATOM 1371 C CA . ASN A 1 174 ? -6.610 3.044 -4.769 1.00 95.56 174 ASN A CA 1
ATOM 1372 C C . ASN A 1 174 ? -7.864 2.160 -4.660 1.00 95.56 174 ASN A C 1
ATOM 1374 O O . ASN A 1 174 ? -8.875 2.454 -5.302 1.00 95.56 174 ASN A O 1
ATOM 1378 N N . GLU A 1 175 ? -7.824 1.100 -3.848 1.00 97.25 175 GLU A N 1
ATOM 1379 C CA . GLU A 1 175 ? -8.966 0.222 -3.617 1.00 97.25 175 GLU A CA 1
ATOM 1380 C C . GLU A 1 175 ? -9.746 0.647 -2.368 1.00 97.25 175 GLU A C 1
ATOM 1382 O O . GLU A 1 175 ? -9.214 1.248 -1.436 1.00 97.25 175 GLU A O 1
ATOM 1387 N N . PHE A 1 176 ? -11.047 0.370 -2.351 1.00 96.25 176 PHE A N 1
ATOM 1388 C CA . PHE A 1 176 ? -11.950 0.878 -1.327 1.00 96.25 176 PHE A CA 1
ATOM 1389 C C . PHE A 1 176 ? -12.748 -0.253 -0.700 1.00 96.25 176 PHE A C 1
ATOM 1391 O O . PHE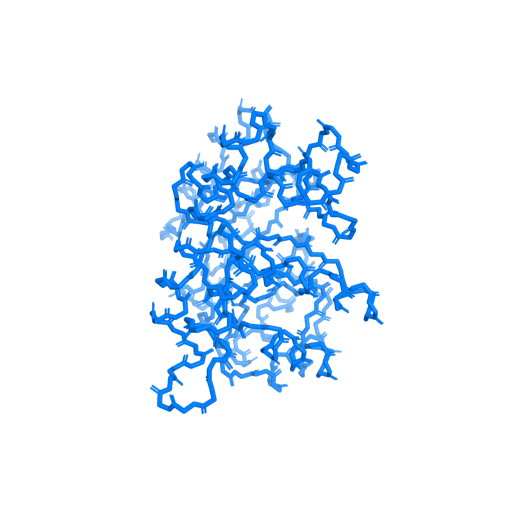 A 1 176 ? -13.289 -1.116 -1.397 1.00 96.25 176 PHE A O 1
ATOM 1398 N N . ARG A 1 177 ? -12.941 -0.151 0.620 1.00 95.12 177 ARG A N 1
ATOM 1399 C CA . ARG A 1 177 ? -13.754 -1.069 1.427 1.00 95.12 177 ARG A CA 1
ATOM 1400 C C . ARG A 1 177 ? -13.231 -2.513 1.421 1.00 95.12 177 ARG A C 1
ATOM 1402 O O . ARG A 1 177 ? -12.472 -2.950 0.561 1.00 95.12 177 ARG A O 1
ATOM 1409 N N . LEU A 1 178 ? -13.751 -3.305 2.349 1.00 95.31 178 LEU A N 1
ATOM 1410 C CA . LEU A 1 178 ? -13.508 -4.742 2.440 1.00 95.31 178 LEU A CA 1
ATOM 1411 C C . LEU A 1 178 ? -13.842 -5.481 1.134 1.00 95.31 178 LEU A C 1
ATOM 1413 O O . LEU A 1 178 ? -13.155 -6.422 0.755 1.00 95.31 178 LEU A O 1
ATOM 1417 N N . HIS A 1 179 ? -14.888 -5.034 0.434 1.00 94.31 179 HIS A N 1
ATOM 1418 C CA . HIS A 1 179 ? -15.357 -5.640 -0.812 1.00 94.31 179 HIS A CA 1
ATOM 1419 C C . HIS A 1 179 ? -14.346 -5.500 -1.954 1.00 94.31 179 HIS A C 1
ATOM 1421 O O . HIS A 1 179 ? -14.163 -6.449 -2.711 1.00 94.31 179 HIS A O 1
ATOM 1427 N N . GLY A 1 180 ? -13.683 -4.347 -2.064 1.00 96.81 180 GLY A N 1
ATOM 1428 C CA . GLY A 1 180 ? -12.649 -4.123 -3.067 1.00 96.81 180 GLY A CA 1
ATOM 1429 C C . GLY A 1 180 ? -11.436 -5.017 -2.842 1.00 96.81 180 GLY A C 1
ATOM 1430 O O . GLY A 1 180 ? -11.008 -5.741 -3.736 1.00 96.81 180 GLY A O 1
ATOM 1431 N N . PHE A 1 181 ? -10.953 -5.066 -1.600 1.00 98.38 181 PHE A N 1
ATOM 1432 C CA . PHE A 1 181 ? -9.857 -5.961 -1.224 1.00 98.38 181 PHE A CA 1
ATOM 1433 C C . PHE A 1 181 ? -10.219 -7.435 -1.396 1.00 98.38 181 PHE A C 1
ATOM 1435 O O . PHE A 1 181 ? -9.400 -8.211 -1.879 1.00 98.38 181 PHE A O 1
ATOM 1442 N N . LYS A 1 182 ? -11.464 -7.825 -1.094 1.00 98.25 182 LYS A N 1
ATOM 1443 C CA . LYS A 1 182 ? -11.940 -9.182 -1.370 1.00 98.25 182 LYS A CA 1
ATOM 1444 C C . LYS A 1 182 ? -11.812 -9.547 -2.852 1.00 98.25 182 LYS A C 1
ATOM 1446 O O . LYS A 1 182 ? -11.399 -10.664 -3.137 1.00 98.25 182 LYS A O 1
ATOM 1451 N N . GLN A 1 183 ? -12.112 -8.632 -3.776 1.00 98.12 183 GLN A N 1
ATOM 1452 C CA . GLN A 1 183 ? -11.925 -8.889 -5.210 1.00 98.12 183 GLN A CA 1
ATOM 1453 C C . GLN A 1 183 ? -10.450 -9.122 -5.557 1.00 98.12 183 GLN A C 1
ATOM 1455 O O . GLN A 1 183 ? -10.139 -10.096 -6.240 1.00 98.12 183 GLN A O 1
ATOM 1460 N N . LEU A 1 184 ? -9.539 -8.294 -5.031 1.00 98.62 184 LEU A N 1
ATOM 1461 C CA . LEU A 1 184 ? -8.095 -8.489 -5.217 1.00 98.62 184 LEU A CA 1
ATOM 1462 C C . LEU A 1 184 ? -7.639 -9.869 -4.713 1.00 98.62 184 LEU A C 1
ATOM 1464 O O . LEU A 1 184 ? -6.858 -10.548 -5.381 1.00 98.62 184 LEU A O 1
ATOM 1468 N N . PHE A 1 185 ? -8.147 -10.297 -3.555 1.00 98.62 185 PHE A N 1
ATOM 1469 C CA . PHE A 1 185 ? -7.785 -11.573 -2.936 1.00 98.62 185 PHE A CA 1
ATOM 1470 C C . PHE A 1 185 ? -8.380 -12.779 -3.672 1.00 98.62 185 PHE A C 1
ATOM 1472 O O . PHE A 1 185 ? -7.657 -13.733 -3.961 1.00 98.62 185 PHE A O 1
ATOM 1479 N N . ASP A 1 186 ? -9.666 -12.725 -4.033 1.00 98.62 186 ASP A N 1
ATOM 1480 C CA . ASP A 1 186 ? -10.360 -13.789 -4.771 1.00 98.62 186 ASP A CA 1
ATOM 1481 C C . ASP A 1 186 ? -9.687 -14.068 -6.120 1.00 98.62 186 ASP A C 1
ATOM 1483 O O . ASP A 1 186 ? -9.539 -15.224 -6.519 1.00 98.62 186 ASP A O 1
ATOM 1487 N N . HIS A 1 187 ? -9.227 -13.012 -6.797 1.00 98.56 187 HIS A N 1
ATOM 1488 C CA . HIS A 1 187 ? -8.544 -13.108 -8.087 1.00 98.56 187 HIS A CA 1
ATOM 1489 C C . HIS A 1 187 ? -7.053 -13.440 -7.947 1.00 98.56 187 HIS A C 1
ATOM 1491 O O . HIS A 1 187 ? -6.389 -13.676 -8.955 1.00 98.56 187 HIS A O 1
ATOM 1497 N N . ARG A 1 188 ? -6.511 -13.479 -6.719 1.00 98.44 188 ARG A N 1
ATOM 1498 C CA . ARG A 1 188 ? -5.070 -13.632 -6.448 1.00 98.44 188 ARG A CA 1
ATOM 1499 C C . ARG A 1 188 ? -4.234 -12.585 -7.194 1.00 98.44 188 ARG A C 1
ATOM 1501 O O . ARG A 1 188 ? -3.188 -12.899 -7.758 1.00 98.44 188 ARG A O 1
ATOM 1508 N N . ALA A 1 189 ? -4.725 -11.348 -7.219 1.00 98.62 189 ALA A N 1
ATOM 1509 C CA . ALA A 1 189 ? -4.135 -10.265 -7.999 1.00 98.62 189 ALA A CA 1
ATOM 1510 C C . ALA A 1 189 ? -2.860 -9.681 -7.369 1.00 98.62 189 ALA A C 1
ATOM 1512 O O . ALA A 1 189 ? -2.072 -9.043 -8.060 1.00 98.62 189 ALA A O 1
ATOM 1513 N N . ILE A 1 190 ? -2.647 -9.893 -6.071 1.00 98.75 190 ILE A N 1
ATOM 1514 C CA . ILE A 1 190 ? -1.575 -9.258 -5.300 1.00 98.75 190 ILE A CA 1
ATOM 1515 C C . ILE A 1 190 ? -0.913 -10.233 -4.331 1.00 98.75 190 ILE A C 1
ATOM 1517 O O . ILE A 1 190 ? -1.529 -11.198 -3.880 1.00 98.75 190 ILE A O 1
ATOM 1521 N N . ASP A 1 191 ? 0.333 -9.922 -3.991 1.00 98.69 191 ASP A N 1
ATOM 1522 C CA . ASP A 1 191 ? 1.118 -10.560 -2.936 1.00 98.69 191 ASP A CA 1
ATOM 1523 C C . ASP A 1 191 ? 1.084 -9.764 -1.631 1.00 98.69 191 ASP A C 1
ATOM 1525 O O . ASP A 1 191 ? 1.192 -10.351 -0.561 1.00 98.69 191 ASP A O 1
ATOM 1529 N N . VAL A 1 192 ? 0.931 -8.437 -1.708 1.00 98.75 192 VAL A N 1
ATOM 1530 C CA . VAL A 1 192 ? 0.879 -7.536 -0.548 1.00 98.75 192 VAL A CA 1
ATOM 1531 C C . VAL A 1 192 ? -0.302 -6.582 -0.694 1.00 98.75 192 VAL A C 1
ATOM 1533 O O . VAL A 1 192 ? -0.471 -5.938 -1.732 1.00 98.75 192 VAL A O 1
ATOM 1536 N N . ALA A 1 193 ? -1.120 -6.485 0.353 1.00 98.69 193 ALA A N 1
ATOM 1537 C CA . ALA A 1 193 ? -2.260 -5.574 0.396 1.00 98.69 193 ALA A CA 1
ATOM 1538 C C . ALA A 1 193 ? -1.876 -4.240 1.041 1.00 98.69 193 ALA A C 1
ATOM 1540 O O . ALA A 1 193 ? -1.264 -4.230 2.110 1.00 98.69 193 ALA A O 1
ATOM 1541 N N . MET A 1 194 ? -2.291 -3.124 0.438 1.00 98.12 194 MET A N 1
ATOM 1542 C CA . MET A 1 194 ? -1.920 -1.784 0.917 1.00 98.12 194 MET A CA 1
ATOM 1543 C C . MET A 1 194 ? -3.126 -0.857 1.121 1.00 98.12 194 MET A C 1
ATOM 1545 O O . MET A 1 194 ? -3.276 0.136 0.414 1.00 98.12 194 MET A O 1
ATOM 1549 N N . PRO A 1 195 ? -4.022 -1.147 2.081 1.00 98.12 195 PRO A N 1
ATOM 1550 C CA . PRO A 1 195 ? -5.135 -0.256 2.382 1.00 98.12 195 PRO A CA 1
ATOM 1551 C C . PRO A 1 195 ? -4.633 1.091 2.901 1.00 98.12 195 PRO A C 1
ATOM 1553 O O . PRO A 1 195 ? -3.875 1.147 3.867 1.00 98.12 195 PRO A O 1
ATOM 1556 N N . ASP A 1 196 ? -5.113 2.180 2.305 1.00 97.81 196 ASP A N 1
ATOM 1557 C CA . ASP A 1 196 ? -4.948 3.521 2.862 1.00 97.81 196 ASP A CA 1
ATOM 1558 C C . ASP A 1 196 ? -6.092 3.816 3.836 1.00 97.81 196 ASP A C 1
ATOM 1560 O O . ASP A 1 196 ? -7.250 3.943 3.435 1.00 97.81 196 ASP A O 1
ATOM 1564 N N . ILE A 1 197 ? -5.779 3.966 5.123 1.00 97.44 197 ILE A N 1
ATOM 1565 C CA . ILE A 1 197 ? -6.771 4.212 6.185 1.00 97.44 197 ILE A CA 1
ATOM 1566 C C . ILE A 1 197 ? -7.616 5.463 5.905 1.00 97.44 197 ILE A C 1
ATOM 1568 O O . ILE A 1 197 ? -8.816 5.469 6.186 1.00 97.44 197 ILE A O 1
ATOM 1572 N N . GLY A 1 198 ? -7.016 6.499 5.318 1.00 96.81 198 GLY A N 1
ATOM 1573 C CA . GLY A 1 198 ? -7.673 7.743 4.931 1.00 96.81 198 GLY A CA 1
ATOM 1574 C C . GLY A 1 198 ? -8.569 7.617 3.698 1.00 96.81 198 GLY A C 1
ATOM 1575 O O . GLY A 1 198 ? -9.280 8.571 3.381 1.00 96.81 198 GLY A O 1
ATOM 1576 N N . ARG A 1 199 ? -8.573 6.463 3.019 1.00 96.25 199 ARG A N 1
ATOM 1577 C CA . ARG A 1 199 ? -9.354 6.218 1.796 1.00 96.25 199 ARG A CA 1
ATOM 1578 C C . ARG A 1 199 ? -10.315 5.043 1.913 1.00 96.25 199 ARG A C 1
ATOM 1580 O O . ARG A 1 199 ? -11.418 5.130 1.387 1.00 96.25 199 ARG A O 1
ATOM 1587 N N . VAL A 1 200 ? -9.942 3.955 2.589 1.00 96.62 200 VAL A N 1
ATOM 1588 C CA . VAL A 1 200 ? -10.702 2.688 2.556 1.00 96.62 200 VAL A CA 1
ATOM 1589 C C . VAL A 1 200 ? -11.991 2.708 3.377 1.00 96.62 200 VAL A C 1
ATOM 1591 O O . VAL A 1 200 ? -12.889 1.904 3.126 1.00 96.62 200 VAL A O 1
ATOM 1594 N N . GLY A 1 201 ? -12.112 3.613 4.347 1.00 95.62 201 GLY A N 1
ATOM 1595 C CA . GLY A 1 201 ? -13.235 3.690 5.286 1.00 95.62 201 GLY A CA 1
ATOM 1596 C C . GLY A 1 201 ? -12.821 3.798 6.755 1.00 95.62 201 GLY A C 1
ATOM 1597 O O . GLY A 1 201 ? -13.598 3.390 7.621 1.00 95.62 201 GLY A O 1
ATOM 1598 N N . GLY A 1 202 ? -11.612 4.291 7.038 1.00 96.25 202 GLY A N 1
ATOM 1599 C CA . GLY A 1 202 ? -11.102 4.496 8.391 1.00 96.25 202 GLY A CA 1
ATOM 1600 C C . GLY A 1 202 ? -10.443 3.266 9.025 1.00 96.25 202 GLY A C 1
ATOM 1601 O O . GLY A 1 202 ? -10.251 2.225 8.389 1.00 96.25 202 GLY A O 1
ATOM 1602 N N . ILE A 1 203 ? -10.091 3.397 10.305 1.00 97.69 203 ILE A N 1
ATOM 1603 C CA . ILE A 1 203 ? -9.282 2.436 11.071 1.00 97.69 203 ILE A CA 1
ATOM 1604 C C . ILE A 1 203 ? -9.982 1.085 11.157 1.00 97.69 203 ILE A C 1
ATOM 1606 O O . ILE A 1 203 ? -9.355 0.052 10.921 1.00 97.69 203 ILE A O 1
ATOM 1610 N N . GLN A 1 204 ? -11.282 1.070 11.463 1.00 96.50 204 GLN A N 1
ATOM 1611 C CA . GLN A 1 204 ? -12.000 -0.191 11.613 1.00 96.50 204 GLN A CA 1
ATOM 1612 C C . GLN A 1 204 ? -12.159 -0.921 10.273 1.00 96.50 204 GLN A C 1
ATOM 1614 O O . GLN A 1 204 ? -12.096 -2.148 10.243 1.00 96.50 204 GLN A O 1
ATOM 1619 N N . GLU A 1 205 ? -12.303 -0.204 9.151 1.00 97.12 205 GLU A N 1
ATOM 1620 C CA . GLU A 1 205 ? -12.341 -0.858 7.838 1.00 97.12 205 GLU A CA 1
ATOM 1621 C C . GLU A 1 205 ? -10.986 -1.469 7.484 1.00 97.12 205 GLU A C 1
ATOM 1623 O O . GLU A 1 205 ? -10.926 -2.630 7.085 1.00 97.12 205 GLU A O 1
ATOM 1628 N N . ALA A 1 206 ? -9.902 -0.716 7.678 1.00 97.69 206 ALA A N 1
ATOM 1629 C CA . ALA A 1 206 ? -8.549 -1.209 7.449 1.00 97.69 206 ALA A CA 1
ATOM 1630 C C . ALA A 1 206 ? -8.240 -2.434 8.326 1.00 97.69 206 ALA A C 1
ATOM 1632 O O . ALA A 1 206 ? -7.676 -3.415 7.844 1.00 97.69 206 ALA A O 1
ATOM 1633 N N . ARG A 1 207 ? -8.693 -2.439 9.585 1.00 97.31 207 ARG A N 1
ATOM 1634 C CA . ARG A 1 207 ? -8.588 -3.603 10.475 1.00 97.31 207 ARG A CA 1
ATOM 1635 C C . ARG A 1 207 ? -9.371 -4.811 9.959 1.00 97.31 207 ARG A C 1
ATOM 1637 O O . ARG A 1 207 ? -8.855 -5.926 9.998 1.00 97.31 207 ARG A O 1
ATOM 1644 N N . ASN A 1 208 ? -10.587 -4.604 9.452 1.00 97.12 208 ASN A N 1
ATOM 1645 C CA . ASN A 1 208 ? -11.378 -5.675 8.840 1.00 97.12 208 ASN A CA 1
ATOM 1646 C C . ASN A 1 208 ? -10.675 -6.240 7.593 1.00 97.12 208 ASN A C 1
ATOM 1648 O O . ASN A 1 208 ? -10.679 -7.452 7.390 1.00 97.12 208 ASN A O 1
ATOM 1652 N N . ILE A 1 209 ? -10.032 -5.382 6.792 1.00 98.31 209 ILE A N 1
ATOM 1653 C CA . ILE A 1 209 ? -9.213 -5.796 5.644 1.00 98.31 209 ILE A CA 1
ATOM 1654 C C . ILE A 1 209 ? -8.015 -6.632 6.107 1.00 98.31 209 ILE A C 1
ATOM 1656 O O . ILE A 1 209 ? -7.755 -7.666 5.505 1.00 98.31 209 ILE A O 1
ATOM 1660 N N . CYS A 1 210 ? -7.339 -6.254 7.198 1.00 98.12 210 CYS A N 1
ATOM 1661 C CA . CYS A 1 210 ? -6.235 -7.043 7.763 1.00 98.12 210 CYS A CA 1
ATOM 1662 C C . CYS A 1 210 ? -6.683 -8.450 8.180 1.00 98.12 210 CYS A C 1
ATOM 1664 O O . CYS A 1 210 ? -6.025 -9.433 7.838 1.00 98.12 210 CYS A O 1
ATOM 1666 N N . ALA A 1 211 ? -7.826 -8.546 8.864 1.00 97.50 211 ALA A N 1
ATOM 1667 C CA . ALA A 1 211 ? -8.406 -9.825 9.269 1.00 97.50 211 ALA A CA 1
ATOM 1668 C C . ALA A 1 211 ? -8.835 -10.676 8.061 1.00 97.50 211 ALA A C 1
ATOM 1670 O O . ALA A 1 211 ? -8.640 -11.890 8.047 1.00 97.50 211 ALA A O 1
ATOM 1671 N N . LEU A 1 212 ? -9.392 -10.051 7.017 1.00 98.25 212 LEU A N 1
ATOM 1672 C CA . LEU A 1 212 ? -9.709 -10.755 5.778 1.00 98.25 212 LEU A CA 1
ATOM 1673 C C . LEU A 1 212 ? -8.437 -11.256 5.090 1.00 98.25 212 LEU A C 1
ATOM 1675 O O . LEU A 1 212 ? -8.390 -12.422 4.715 1.00 98.25 212 LEU A O 1
ATOM 1679 N N . ALA A 1 213 ? -7.412 -10.414 4.955 1.00 98.50 213 ALA A N 1
ATOM 1680 C CA . ALA A 1 213 ? -6.157 -10.759 4.292 1.00 98.50 213 ALA A CA 1
ATOM 1681 C C . ALA A 1 213 ? -5.467 -11.968 4.951 1.00 98.50 213 ALA A C 1
ATOM 1683 O O . ALA A 1 213 ? -4.950 -12.837 4.248 1.00 98.50 213 ALA A O 1
ATOM 1684 N N . GLU A 1 214 ? -5.561 -12.090 6.281 1.00 97.50 214 GLU A N 1
ATOM 1685 C CA . GLU A 1 214 ? -5.057 -13.247 7.033 1.00 97.50 214 GLU A CA 1
ATOM 1686 C C . GLU A 1 214 ? -5.680 -14.569 6.550 1.00 97.50 214 GLU A C 1
ATOM 1688 O O . GLU A 1 214 ? -4.968 -15.555 6.368 1.00 97.50 214 GLU A O 1
ATOM 1693 N N . SER A 1 215 ? -6.980 -14.583 6.223 1.00 97.50 215 SER A N 1
ATOM 1694 C CA . SER A 1 215 ? -7.651 -15.781 5.688 1.00 97.50 215 SER A CA 1
ATOM 1695 C C . SER A 1 215 ? -7.173 -16.206 4.291 1.00 97.50 215 SER A C 1
ATOM 1697 O O . SER A 1 215 ? -7.373 -17.358 3.906 1.00 97.50 215 SER A O 1
ATOM 1699 N N . TYR A 1 216 ? -6.513 -15.308 3.551 1.00 98.12 216 TYR A N 1
ATOM 1700 C CA . TYR A 1 216 ? -5.896 -15.591 2.247 1.00 98.12 216 TYR A CA 1
ATOM 1701 C C . TYR A 1 216 ? -4.374 -15.769 2.352 1.00 98.12 216 TYR A C 1
ATOM 1703 O O . TYR A 1 216 ? -3.728 -16.036 1.341 1.00 98.12 216 TYR A O 1
ATOM 1711 N N . GLY A 1 217 ? -3.790 -15.627 3.549 1.00 97.62 217 GLY A N 1
ATOM 1712 C CA . GLY A 1 217 ? -2.338 -15.637 3.740 1.00 97.62 217 GLY A CA 1
ATOM 1713 C C . GLY A 1 217 ? -1.628 -14.441 3.096 1.00 97.62 217 GLY A C 1
ATOM 1714 O O . GLY A 1 217 ? -0.451 -14.550 2.763 1.00 97.62 217 GLY A O 1
ATOM 1715 N N . ILE A 1 218 ? -2.336 -13.325 2.893 1.00 98.38 218 ILE A N 1
ATOM 1716 C CA . ILE A 1 218 ? -1.789 -12.109 2.284 1.00 98.38 218 ILE A CA 1
ATOM 1717 C C . ILE A 1 218 ? -1.378 -11.145 3.403 1.00 98.38 218 ILE A C 1
ATOM 1719 O O . ILE A 1 218 ? -2.223 -10.770 4.225 1.00 98.38 218 ILE A O 1
ATOM 1723 N N . PRO A 1 219 ? -0.107 -10.726 3.463 1.00 97.94 219 PRO A N 1
ATOM 1724 C CA . PRO A 1 219 ? 0.345 -9.767 4.451 1.00 97.94 219 PRO A CA 1
ATOM 1725 C C . PRO A 1 219 ? -0.030 -8.329 4.049 1.00 97.94 219 PRO A C 1
ATOM 1727 O O . PRO A 1 219 ? -0.200 -8.010 2.867 1.00 97.94 219 PRO A O 1
ATOM 1730 N N . VAL A 1 220 ? -0.162 -7.447 5.043 1.00 98.62 220 VAL A N 1
ATOM 1731 C CA . VAL A 1 220 ? -0.664 -6.076 4.848 1.00 98.62 220 VAL A CA 1
ATOM 1732 C C . VAL A 1 220 ? 0.391 -5.028 5.204 1.00 98.62 220 VAL A C 1
ATOM 1734 O O . VAL A 1 220 ? 0.908 -5.031 6.318 1.00 98.62 220 VAL A O 1
ATOM 1737 N N . SER A 1 221 ? 0.645 -4.099 4.284 1.00 98.06 221 SER A N 1
ATOM 1738 C CA . SER A 1 221 ? 1.518 -2.927 4.454 1.00 98.06 221 SER A CA 1
ATOM 1739 C C . SER A 1 221 ? 0.689 -1.673 4.161 1.00 98.06 221 SER A C 1
ATOM 1741 O O . SER A 1 221 ? 0.575 -1.293 2.997 1.00 98.06 221 SER A O 1
ATOM 1743 N N . PRO A 1 222 ? 0.016 -1.060 5.157 1.00 97.50 222 PRO A N 1
ATOM 1744 C CA . PRO A 1 222 ? -0.917 0.037 4.907 1.00 97.50 222 PRO A CA 1
ATOM 1745 C C . PRO A 1 222 ? -0.271 1.199 4.143 1.00 97.50 222 PRO A C 1
ATOM 1747 O O . PRO A 1 222 ? 0.779 1.708 4.535 1.00 97.50 222 PRO A O 1
ATOM 1750 N N . HIS A 1 223 ? -0.930 1.653 3.078 1.00 97.62 223 HIS A N 1
ATOM 1751 C CA . HIS A 1 223 ? -0.490 2.838 2.351 1.00 97.62 223 HIS A CA 1
ATOM 1752 C C . HIS A 1 223 ? -0.627 4.077 3.248 1.00 97.62 223 HIS A C 1
ATOM 1754 O O . HIS A 1 223 ? -1.608 4.238 3.982 1.00 97.62 223 HIS A O 1
ATOM 1760 N N . ASN A 1 224 ? 0.370 4.959 3.200 1.00 93.75 224 ASN A N 1
ATOM 1761 C CA . ASN A 1 224 ? 0.405 6.160 4.024 1.00 93.75 224 ASN A CA 1
ATOM 1762 C C . ASN A 1 224 ? 1.107 7.312 3.297 1.00 93.75 224 ASN A C 1
ATOM 1764 O O . ASN A 1 224 ? 2.323 7.484 3.395 1.00 93.75 224 ASN A O 1
ATOM 1768 N N . PHE A 1 225 ? 0.315 8.134 2.613 1.00 86.56 225 PHE A N 1
ATOM 1769 C CA . PHE A 1 225 ? 0.790 9.308 1.886 1.00 86.56 225 PHE A CA 1
ATOM 1770 C C . PHE A 1 225 ? -0.081 10.524 2.208 1.00 86.56 225 PHE A C 1
ATOM 1772 O O . PHE A 1 225 ? -1.009 10.866 1.478 1.00 86.56 225 PHE A O 1
ATOM 1779 N N . SER A 1 226 ? 0.155 11.163 3.359 1.00 80.50 226 SER A N 1
ATOM 1780 C CA . SER A 1 226 ? -0.560 12.390 3.730 1.00 80.50 226 SER A CA 1
ATOM 1781 C C . SER A 1 226 ? 0.084 13.090 4.941 1.00 80.50 226 SER A C 1
ATOM 1783 O O . SER A 1 226 ? 1.237 13.513 4.909 1.00 80.50 226 SER A O 1
ATOM 1785 N N . SER A 1 227 ? -0.689 13.257 6.014 1.00 88.88 227 SER A N 1
ATOM 1786 C CA . SER A 1 227 ? -0.385 14.045 7.198 1.00 88.88 227 SER A CA 1
ATOM 1787 C C . SER A 1 227 ? 0.104 13.187 8.365 1.00 88.88 227 SER A C 1
ATOM 1789 O O . SER A 1 227 ? -0.055 11.966 8.390 1.00 88.88 227 SER A O 1
ATOM 1791 N N . GLY A 1 228 ? 0.603 13.852 9.411 1.00 94.94 228 GLY A N 1
ATOM 1792 C CA . GLY A 1 228 ? 0.910 13.199 10.687 1.00 94.94 228 GLY A CA 1
ATOM 1793 C C . GLY A 1 228 ? -0.301 12.522 11.346 1.00 94.94 228 GLY A C 1
ATOM 1794 O O . GLY A 1 228 ? -0.113 11.622 12.157 1.00 94.94 228 GLY A O 1
ATOM 1795 N N . ILE A 1 229 ? -1.533 12.905 10.979 1.00 96.31 229 ILE A N 1
ATOM 1796 C CA . ILE A 1 229 ? -2.760 12.259 11.469 1.00 96.31 229 ILE A CA 1
ATOM 1797 C C . ILE A 1 229 ? -2.895 10.859 10.866 1.00 96.31 229 ILE A C 1
ATOM 1799 O O . ILE A 1 229 ? -3.118 9.903 11.606 1.00 96.31 229 ILE A O 1
ATOM 1803 N N . LEU A 1 230 ? -2.719 10.732 9.545 1.00 96.94 230 LEU A N 1
ATOM 1804 C CA . LEU A 1 230 ? -2.778 9.433 8.871 1.00 96.94 230 LEU A CA 1
ATOM 1805 C C . LEU A 1 230 ? -1.665 8.516 9.385 1.00 96.94 230 LEU A C 1
ATOM 1807 O O . LEU A 1 230 ? -1.940 7.384 9.767 1.00 96.94 230 LEU A O 1
ATOM 1811 N N . LEU A 1 231 ? -0.443 9.044 9.521 1.00 96.56 231 LEU A N 1
ATOM 1812 C CA . LEU A 1 231 ? 0.673 8.306 10.113 1.00 96.56 231 LEU A CA 1
ATOM 1813 C C . LEU A 1 231 ? 0.353 7.808 11.532 1.00 96.56 231 LEU A C 1
ATOM 1815 O O . LEU A 1 231 ? 0.603 6.644 11.834 1.00 96.56 231 LEU A O 1
ATOM 1819 N N . ALA A 1 232 ? -0.223 8.649 12.397 1.00 97.44 232 ALA A N 1
ATOM 1820 C CA . ALA A 1 232 ? -0.604 8.240 13.748 1.00 97.44 232 ALA A CA 1
ATOM 1821 C C . ALA A 1 232 ? -1.679 7.139 13.740 1.00 97.44 232 ALA A C 1
ATOM 1823 O O . ALA A 1 232 ? -1.560 6.163 14.483 1.00 97.44 232 ALA A O 1
ATOM 1824 N N . ALA A 1 233 ? -2.700 7.258 12.884 1.00 97.88 233 ALA A N 1
ATOM 1825 C CA . ALA A 1 233 ? -3.733 6.236 12.724 1.00 97.88 233 ALA A CA 1
ATOM 1826 C C . ALA A 1 233 ? -3.144 4.900 12.237 1.00 97.88 233 ALA A C 1
ATOM 1828 O O . ALA A 1 233 ? -3.457 3.852 12.806 1.00 97.88 233 ALA A O 1
ATOM 1829 N N . THR A 1 234 ? -2.236 4.942 11.257 1.00 97.50 234 THR A N 1
ATOM 1830 C CA . THR A 1 234 ? -1.522 3.767 10.741 1.00 97.50 234 THR A CA 1
ATOM 1831 C C . THR A 1 234 ? -0.669 3.107 11.815 1.00 97.50 234 THR A C 1
ATOM 1833 O O . THR A 1 234 ? -0.782 1.899 12.017 1.00 97.50 234 THR A O 1
ATOM 1836 N N . ILE A 1 235 ? 0.095 3.884 12.590 1.00 97.31 235 ILE A N 1
ATOM 1837 C CA . ILE A 1 235 ? 0.879 3.363 13.720 1.00 97.31 235 ILE A CA 1
ATOM 1838 C C . ILE A 1 235 ? -0.034 2.692 14.751 1.00 97.31 235 ILE A C 1
ATOM 1840 O O . ILE A 1 235 ? 0.276 1.598 15.213 1.00 97.31 235 ILE A O 1
ATOM 1844 N N . HIS A 1 236 ? -1.167 3.304 15.108 1.00 98.25 236 HIS A N 1
ATOM 1845 C CA . HIS A 1 236 ? -2.103 2.713 16.067 1.00 98.25 236 HIS A CA 1
ATOM 1846 C C . HIS A 1 236 ? -2.717 1.402 15.569 1.00 98.25 236 HIS A C 1
ATOM 1848 O O . HIS A 1 236 ? -2.805 0.448 16.345 1.00 98.25 236 HIS A O 1
ATOM 1854 N N . LEU A 1 237 ? -3.114 1.344 14.295 1.00 98.12 237 LEU A N 1
ATOM 1855 C CA . LEU A 1 237 ? -3.626 0.123 13.679 1.00 98.12 237 LEU A CA 1
ATOM 1856 C C . LEU A 1 237 ? -2.556 -0.975 13.688 1.00 98.12 237 LEU A C 1
ATOM 1858 O O . LEU A 1 237 ? -2.806 -2.071 14.193 1.00 98.12 237 LEU A O 1
ATOM 1862 N N . MET A 1 238 ? -1.364 -0.669 13.172 1.00 97.94 238 MET A N 1
ATOM 1863 C CA . MET A 1 238 ? -0.261 -1.624 13.069 1.00 97.94 238 MET A CA 1
ATOM 1864 C C . MET A 1 238 ? 0.284 -2.032 14.437 1.00 97.94 238 MET A C 1
ATOM 1866 O O . MET A 1 238 ? 0.737 -3.152 14.596 1.00 97.94 238 MET A O 1
ATOM 1870 N N . ALA A 1 239 ? 0.239 -1.190 15.465 1.00 97.88 239 ALA A N 1
ATOM 1871 C CA . ALA A 1 239 ? 0.666 -1.596 16.803 1.00 97.88 239 ALA A CA 1
ATOM 1872 C C . ALA A 1 239 ? -0.272 -2.653 17.416 1.00 97.88 239 ALA A C 1
ATOM 1874 O O . ALA A 1 239 ? 0.182 -3.496 18.189 1.00 97.88 239 ALA A O 1
ATOM 1875 N N . ALA A 1 240 ? -1.561 -2.635 17.053 1.00 97.88 240 ALA A N 1
ATOM 1876 C CA . ALA A 1 240 ? -2.599 -3.482 17.646 1.00 97.88 240 ALA A CA 1
ATOM 1877 C C . ALA A 1 240 ? -3.019 -4.696 16.800 1.00 97.88 240 ALA A C 1
ATOM 1879 O O . ALA A 1 240 ? -3.723 -5.574 17.297 1.00 97.88 240 ALA A O 1
ATOM 1880 N N . THR A 1 241 ? -2.636 -4.748 15.522 1.00 96.56 241 THR A N 1
ATOM 1881 C CA . THR A 1 241 ? -3.201 -5.710 14.561 1.00 96.56 241 THR A CA 1
ATOM 1882 C C . THR A 1 241 ? -2.139 -6.702 14.077 1.00 96.56 241 THR A C 1
ATOM 1884 O O . THR A 1 241 ? -1.116 -6.280 13.538 1.00 96.56 241 THR A O 1
ATOM 1887 N N . PRO A 1 242 ? -2.338 -8.023 14.236 1.00 91.62 242 PRO A N 1
ATOM 1888 C CA . PRO A 1 242 ? -1.496 -9.037 13.595 1.00 91.62 242 PRO A CA 1
ATOM 1889 C C . PRO A 1 242 ? -1.522 -8.912 12.059 1.00 91.62 242 PRO A C 1
ATOM 1891 O O . PRO A 1 242 ? -2.339 -8.186 11.505 1.00 91.62 242 PRO A O 1
ATOM 1894 N N . ASN A 1 243 ? -0.626 -9.604 11.352 1.00 91.44 243 ASN A N 1
ATOM 1895 C CA . ASN A 1 243 ? -0.577 -9.619 9.876 1.00 91.44 243 ASN A CA 1
ATOM 1896 C C . ASN A 1 243 ? -0.324 -8.252 9.180 1.00 91.44 243 ASN A C 1
ATOM 1898 O O . ASN A 1 243 ? -0.472 -8.126 7.966 1.00 91.44 243 ASN A O 1
ATOM 1902 N N . THR A 1 244 ? 0.106 -7.232 9.930 1.00 96.19 244 THR A N 1
ATOM 1903 C CA . THR A 1 244 ? 0.631 -5.971 9.380 1.00 96.19 244 THR A CA 1
ATOM 1904 C C . THR A 1 244 ? 2.151 -5.877 9.507 1.00 96.19 244 THR A C 1
ATOM 1906 O O . THR A 1 244 ? 2.704 -6.274 10.541 1.00 96.19 244 THR A O 1
ATOM 1909 N N . TRP A 1 245 ? 2.816 -5.287 8.517 1.00 93.50 245 TRP A N 1
ATOM 1910 C CA . TRP A 1 245 ? 4.266 -5.080 8.474 1.00 93.50 245 TRP A CA 1
ATOM 1911 C C . TRP A 1 245 ? 4.609 -3.960 7.478 1.00 93.50 245 TRP A C 1
ATOM 1913 O O . TRP A 1 245 ? 3.892 -3.828 6.495 1.00 93.50 245 TRP A O 1
ATOM 1923 N N . LEU A 1 246 ? 5.703 -3.232 7.745 1.00 89.62 246 LEU A N 1
ATOM 1924 C CA . LEU A 1 246 ? 6.245 -2.105 6.961 1.00 89.62 246 LEU A CA 1
ATOM 1925 C C . LEU A 1 246 ? 5.326 -0.895 6.703 1.00 89.62 246 LEU A C 1
ATOM 1927 O O . LEU A 1 246 ? 4.112 -1.045 6.462 1.00 89.62 246 LEU A O 1
#

pLDDT: mean 95.79, std 4.48, range [66.44, 98.75]